Protein AF-A0AB34IWL8-F1 (afdb_monomer_lite)

Foldseek 3Di:
DDDDDDDDDDDDDDPDPPPPPPPPDQQALVQVLVLCLPDPWQFQWKKKWAPLLVPPVRNVPDPDGIWMWGFHTAPDSPQQWTWIDIPPDPGTDIDRSVSQQAGPVRHGGSMDTQAGPVRHGHGGDDPPDDDPDDDDDDDDDDDDDDDDDDDDDDDDDDDDDDDDDDDDDDPDDPVPPPDPPPPPPPCPDDPDPDDWFAKDFPPPDPQPDPVSVVVLLAFPCQLVLQQVQQLVVLPDPDPLSHRDDSVNVVLLVVVVVVVVVDPPDDPLLLLDPDADVPDPDHRVNSVVVPADPSSSVSCVVRGWRADDDPVVCVVPVCRRCVVSVVRSVVSCVVTMDHTQWDWDWDDDPDPDTDIDIDGD

Structure (mmCIF, N/CA/C/O backbone):
data_AF-A0AB34IWL8-F1
#
_entry.id   AF-A0AB34IWL8-F1
#
loop_
_atom_site.group_PDB
_atom_site.id
_atom_site.type_symbol
_atom_site.label_atom_id
_atom_site.label_alt_id
_atom_site.label_comp_id
_atom_site.label_asym_id
_atom_site.label_entity_id
_atom_site.label_seq_id
_atom_site.pdbx_PDB_ins_code
_atom_site.Cartn_x
_atom_site.Cartn_y
_atom_site.Cartn_z
_atom_site.occupancy
_atom_site.B_iso_or_equiv
_atom_site.auth_seq_id
_atom_site.auth_comp_id
_atom_site.auth_asym_id
_atom_site.auth_atom_id
_atom_site.pdbx_PDB_model_num
ATOM 1 N N . MET A 1 1 ? -39.794 -59.936 -64.196 1.00 31.59 1 MET A N 1
ATOM 2 C CA . MET A 1 1 ? -38.733 -60.571 -65.011 1.00 31.59 1 MET A CA 1
ATOM 3 C C . MET A 1 1 ? -37.863 -59.485 -65.624 1.00 31.59 1 MET A C 1
ATOM 5 O O . MET A 1 1 ? -38.357 -58.399 -65.881 1.00 31.59 1 MET A O 1
ATOM 9 N N . ALA A 1 2 ? -36.568 -59.767 -65.724 1.00 28.41 2 ALA A N 1
ATOM 10 C CA . ALA A 1 2 ? -35.454 -58.831 -65.836 1.00 28.41 2 ALA A CA 1
ATOM 11 C C . ALA A 1 2 ? -35.295 -58.079 -67.174 1.00 28.41 2 ALA A C 1
ATOM 13 O O . ALA A 1 2 ? -35.636 -58.621 -68.221 1.00 28.41 2 ALA A O 1
ATOM 14 N N . ARG A 1 3 ? -34.637 -56.905 -67.087 1.00 26.20 3 ARG A N 1
ATOM 15 C CA . ARG A 1 3 ? -33.532 -56.337 -67.913 1.00 26.20 3 ARG A CA 1
ATOM 16 C C . ARG A 1 3 ? -33.689 -54.808 -67.971 1.00 26.20 3 ARG A C 1
ATOM 18 O O . ARG A 1 3 ? -34.692 -54.312 -68.451 1.00 26.20 3 ARG A O 1
ATOM 25 N N . ALA A 1 4 ? -32.861 -54.042 -67.262 1.00 26.48 4 ALA A N 1
ATOM 26 C CA . ALA A 1 4 ? -31.503 -53.622 -67.630 1.00 26.48 4 ALA A CA 1
ATOM 27 C C . ALA A 1 4 ? -31.468 -52.720 -68.877 1.00 26.48 4 ALA A C 1
ATOM 29 O O . ALA A 1 4 ? -31.606 -53.195 -69.999 1.00 26.48 4 ALA A O 1
ATOM 30 N N . SER A 1 5 ? -31.199 -51.432 -68.663 1.00 26.30 5 SER A N 1
ATOM 31 C CA . SER A 1 5 ? -30.442 -50.579 -69.583 1.00 26.30 5 SER A CA 1
ATOM 32 C C . SER A 1 5 ? -29.789 -49.464 -68.772 1.00 26.30 5 SER A C 1
ATOM 34 O O . SER A 1 5 ? -30.460 -48.664 -68.125 1.00 26.30 5 SER A O 1
ATOM 36 N N . LEU A 1 6 ? -28.457 -49.502 -68.763 1.00 24.89 6 LEU A N 1
ATOM 37 C CA . LEU A 1 6 ? -27.574 -48.455 -68.278 1.00 24.89 6 LEU A CA 1
ATOM 38 C C . LEU A 1 6 ? -27.720 -47.210 -69.157 1.00 24.89 6 LEU A C 1
ATOM 40 O O . LEU A 1 6 ? -27.645 -47.333 -70.374 1.00 24.89 6 LEU A O 1
ATOM 44 N N . PHE A 1 7 ? -27.771 -46.031 -68.542 1.00 25.66 7 PHE A N 1
ATOM 45 C CA . PHE A 1 7 ? -27.051 -44.864 -69.049 1.00 25.66 7 PHE A CA 1
ATOM 46 C C . PHE A 1 7 ? -26.526 -44.046 -67.867 1.00 25.66 7 PHE A C 1
ATOM 48 O O . PHE A 1 7 ? -27.234 -43.754 -66.906 1.00 25.66 7 PHE A O 1
ATOM 55 N N . VAL A 1 8 ? -25.227 -43.776 -67.936 1.00 26.30 8 VAL A N 1
ATOM 56 C CA . VAL A 1 8 ? -24.387 -43.124 -66.933 1.00 26.30 8 VAL A CA 1
ATOM 57 C C . VAL A 1 8 ? -24.625 -41.613 -66.981 1.00 26.30 8 VAL A C 1
ATOM 59 O O . VAL A 1 8 ? -24.529 -41.010 -68.046 1.00 26.30 8 VAL A O 1
ATOM 62 N N . CYS A 1 9 ? -24.912 -41.007 -65.828 1.00 25.53 9 CYS A N 1
ATOM 63 C CA . CYS A 1 9 ? -25.025 -39.559 -65.646 1.00 25.53 9 CYS A CA 1
ATOM 64 C C . CYS A 1 9 ? -23.704 -39.014 -65.064 1.00 25.53 9 CYS A C 1
ATOM 66 O O . CYS A 1 9 ? -23.256 -39.530 -64.034 1.00 25.53 9 CYS A O 1
ATOM 68 N N . PRO A 1 10 ? -23.042 -38.022 -65.689 1.00 31.34 10 PRO A N 1
ATOM 69 C CA . PRO A 1 10 ? -21.777 -37.509 -65.194 1.00 31.34 10 PRO A CA 1
ATOM 70 C C . PRO A 1 10 ? -21.958 -36.348 -64.202 1.00 31.34 10 PRO A C 1
ATOM 72 O O . PRO A 1 10 ? -22.600 -35.344 -64.482 1.00 31.34 10 PRO A O 1
ATOM 75 N N . GLN A 1 11 ? -21.248 -36.504 -63.086 1.00 29.11 11 GLN A N 1
ATOM 76 C CA . GLN A 1 11 ? -20.550 -35.480 -62.305 1.00 29.11 11 GLN A CA 1
ATOM 77 C C . GLN A 1 11 ? -21.314 -34.525 -61.370 1.00 29.11 11 GLN A C 1
ATOM 79 O O . GLN A 1 11 ? -21.844 -33.475 -61.712 1.00 29.11 11 GLN A O 1
ATOM 84 N N . MET A 1 12 ? -21.161 -34.899 -60.100 1.00 28.44 12 MET A N 1
ATOM 85 C CA . MET A 1 12 ? -21.066 -34.090 -58.892 1.00 28.44 12 MET A CA 1
ATOM 86 C C . MET A 1 12 ? -19.868 -33.105 -58.917 1.00 28.44 12 MET A C 1
ATOM 88 O O . MET A 1 12 ? -18.795 -33.467 -59.392 1.00 28.44 12 MET A O 1
ATOM 92 N N . LYS A 1 13 ? -20.037 -31.977 -58.201 1.00 31.67 13 LYS A N 1
ATOM 93 C CA . LYS A 1 13 ? -19.030 -31.049 -57.620 1.00 31.67 13 LYS A CA 1
ATOM 94 C C . LYS A 1 13 ? -18.412 -29.984 -58.543 1.00 31.67 13 LYS A C 1
ATOM 96 O O . LYS A 1 13 ? -17.461 -30.266 -59.252 1.00 31.67 13 LYS A O 1
ATOM 101 N N . LEU A 1 14 ? -18.847 -28.726 -58.371 1.00 28.73 14 LEU A N 1
ATOM 102 C CA . LEU A 1 14 ? -17.984 -27.567 -58.055 1.00 28.73 14 LEU A CA 1
ATOM 103 C C . LEU A 1 14 ? -18.857 -26.307 -57.823 1.00 28.73 14 LEU A C 1
ATOM 105 O O . LEU A 1 14 ? -19.096 -25.526 -58.739 1.00 28.73 14 LEU A O 1
ATOM 109 N N . CYS A 1 15 ? -19.319 -26.062 -56.592 1.00 27.62 15 CYS A N 1
ATOM 110 C CA . CYS A 1 15 ? -19.711 -24.701 -56.202 1.00 27.62 15 CYS A CA 1
ATOM 111 C C . CYS A 1 15 ? -18.443 -23.974 -55.753 1.00 27.62 15 CYS A C 1
ATOM 113 O O . CYS A 1 15 ? -17.962 -24.166 -54.637 1.00 27.62 15 CYS A O 1
ATOM 115 N N . ARG A 1 16 ? -17.872 -23.181 -56.664 1.00 28.47 16 ARG A N 1
ATOM 116 C CA . ARG A 1 16 ? -16.814 -22.210 -56.373 1.00 28.47 16 ARG A CA 1
ATOM 117 C C . ARG A 1 16 ? -17.391 -21.125 -55.461 1.00 28.47 16 ARG A C 1
ATOM 119 O O . ARG A 1 16 ? -18.067 -20.218 -55.935 1.00 28.47 16 ARG A O 1
ATOM 126 N N . ALA A 1 17 ? -17.109 -21.206 -54.164 1.00 31.73 17 ALA A N 1
ATOM 127 C CA . ALA A 1 17 ? -17.139 -20.030 -53.310 1.00 31.73 17 ALA A CA 1
ATOM 128 C C . ALA A 1 17 ? -15.956 -19.146 -53.727 1.00 31.73 17 ALA A C 1
ATOM 130 O O . ALA A 1 17 ? -14.797 -19.495 -53.509 1.00 31.73 17 ALA A O 1
ATOM 131 N N . HIS A 1 18 ? -16.254 -18.037 -54.401 1.00 29.30 18 HIS A N 1
ATOM 132 C CA . HIS A 1 18 ? -15.294 -16.968 -54.623 1.00 29.30 18 HIS A CA 1
ATOM 133 C C . HIS A 1 18 ? -14.876 -16.412 -53.258 1.00 29.30 18 HIS A C 1
ATOM 135 O O . HIS A 1 18 ? -15.605 -15.634 -52.647 1.00 29.30 18 HIS A O 1
ATOM 141 N N . ALA A 1 19 ? -13.693 -16.806 -52.792 1.00 32.25 19 ALA A N 1
ATOM 142 C CA . ALA A 1 19 ? -12.936 -16.011 -51.846 1.00 32.25 19 ALA A CA 1
ATOM 143 C C . ALA A 1 19 ? -12.636 -14.675 -52.536 1.00 32.25 19 ALA A C 1
ATOM 145 O O . ALA A 1 19 ? -11.749 -14.585 -53.386 1.00 32.25 19 ALA A O 1
ATOM 146 N N . ARG A 1 20 ? -13.425 -13.642 -52.220 1.00 32.47 20 ARG A N 1
ATOM 147 C CA . ARG A 1 20 ? -13.003 -12.262 -52.441 1.00 32.47 20 ARG A CA 1
ATOM 148 C C . ARG A 1 20 ? -11.816 -12.046 -51.513 1.00 32.47 20 ARG A C 1
ATOM 150 O O . ARG A 1 20 ? -11.991 -11.804 -50.325 1.00 32.47 20 ARG A O 1
ATOM 157 N N . ILE A 1 21 ? -10.616 -12.206 -52.061 1.00 34.12 21 ILE A N 1
ATOM 158 C CA . ILE A 1 21 ? -9.415 -11.592 -51.512 1.00 34.12 21 ILE A CA 1
ATOM 159 C C . ILE A 1 21 ? -9.730 -10.099 -51.532 1.00 34.12 21 ILE A C 1
ATOM 161 O O . ILE A 1 21 ? -9.748 -9.480 -52.595 1.00 34.12 21 ILE A O 1
ATOM 165 N N . ALA A 1 22 ? -10.125 -9.561 -50.379 1.00 37.38 22 ALA A N 1
ATOM 166 C CA . ALA A 1 22 ? -10.196 -8.130 -50.183 1.00 37.38 22 ALA A CA 1
ATOM 167 C C . ALA A 1 22 ? -8.781 -7.621 -50.445 1.00 37.38 22 ALA A C 1
ATOM 169 O O . ALA A 1 22 ? -7.860 -7.911 -49.684 1.00 37.38 22 ALA A O 1
ATOM 170 N N . HIS A 1 23 ? -8.589 -6.964 -51.585 1.00 38.44 23 HIS A N 1
ATOM 171 C CA . HIS A 1 23 ? -7.402 -6.165 -51.805 1.00 38.44 23 HIS A CA 1
ATOM 172 C C . HIS A 1 23 ? -7.352 -5.161 -50.656 1.00 38.44 23 HIS A C 1
ATOM 174 O O . HIS A 1 23 ? -8.227 -4.303 -50.558 1.00 38.44 23 HIS A O 1
ATOM 180 N N . CYS A 1 24 ? -6.388 -5.342 -49.750 1.00 43.22 24 CYS A N 1
ATOM 181 C CA . CYS A 1 24 ? -6.100 -4.404 -48.680 1.00 43.22 24 CYS A CA 1
ATOM 182 C C . CYS A 1 24 ? -5.866 -3.043 -49.328 1.00 43.22 24 CYS A C 1
ATOM 184 O O . CYS A 1 24 ? -4.855 -2.846 -50.004 1.00 43.22 24 CYS A O 1
ATOM 186 N N . CYS A 1 25 ? -6.824 -2.132 -49.172 1.00 51.88 25 CYS A N 1
ATOM 187 C CA . CYS A 1 25 ? -6.574 -0.731 -49.450 1.00 51.88 25 CYS A CA 1
ATOM 188 C C . CYS A 1 25 ? -5.383 -0.321 -48.564 1.00 51.88 25 CYS A C 1
ATOM 190 O O . CYS A 1 25 ? -5.404 -0.669 -47.375 1.00 51.88 25 CYS A O 1
ATOM 192 N N . PRO A 1 26 ? -4.328 0.314 -49.105 1.00 67.94 26 PRO A N 1
ATOM 193 C CA . PRO A 1 26 ? -3.251 0.827 -48.271 1.00 67.94 26 PRO A CA 1
ATOM 194 C C . PRO A 1 26 ? -3.865 1.767 -47.231 1.00 67.94 26 PRO A C 1
ATOM 196 O O . PRO A 1 26 ? -4.556 2.719 -47.590 1.00 67.94 26 PRO A O 1
ATOM 199 N N . GLN A 1 27 ? -3.683 1.441 -45.951 1.00 80.62 27 GLN A N 1
ATOM 200 C CA . GLN A 1 27 ? -4.175 2.277 -44.860 1.00 80.62 27 GLN A CA 1
ATOM 201 C C . GLN A 1 27 ? -3.411 3.598 -44.898 1.00 80.62 27 GLN A C 1
ATOM 203 O O . GLN A 1 27 ? -2.180 3.597 -44.971 1.00 80.62 27 GLN A O 1
ATOM 208 N N . THR A 1 28 ? -4.126 4.718 -44.868 1.00 88.88 28 THR A N 1
ATOM 209 C CA . THR A 1 28 ? -3.478 6.023 -44.742 1.00 88.88 28 THR A CA 1
ATOM 210 C C . THR A 1 28 ? -2.956 6.206 -43.316 1.00 88.88 28 THR A C 1
ATOM 212 O O . THR A 1 28 ? -3.393 5.531 -42.378 1.00 88.88 28 THR A O 1
ATOM 215 N N . PHE A 1 29 ? -2.016 7.134 -43.119 1.00 90.00 29 PHE A N 1
ATOM 216 C CA . PHE A 1 29 ? -1.563 7.475 -41.771 1.00 90.00 29 PHE A CA 1
ATOM 217 C C . PHE A 1 29 ? -2.726 7.965 -40.890 1.00 90.00 29 PHE A C 1
ATOM 219 O O . PHE A 1 29 ? -2.789 7.613 -39.711 1.00 90.00 29 PHE A O 1
ATOM 226 N N . GLU A 1 30 ? -3.675 8.711 -41.464 1.00 90.00 30 GLU A N 1
ATOM 227 C CA . GLU A 1 30 ? -4.884 9.164 -40.770 1.00 90.00 30 GLU A CA 1
ATOM 228 C C . GLU A 1 30 ? -5.722 7.984 -40.264 1.00 90.00 30 GLU A C 1
ATOM 230 O O . GLU A 1 30 ? -6.103 7.972 -39.089 1.00 90.00 30 GLU A O 1
ATOM 235 N N . ASP A 1 31 ? -5.914 6.950 -41.093 1.00 89.56 31 ASP A N 1
ATOM 236 C CA . ASP A 1 31 ? -6.618 5.726 -40.697 1.00 89.56 31 ASP A CA 1
ATOM 237 C C . ASP A 1 31 ? -5.908 5.043 -39.527 1.00 89.56 31 ASP A C 1
ATOM 239 O O . ASP A 1 31 ? -6.526 4.714 -38.515 1.00 89.56 31 ASP A O 1
ATOM 243 N N . ILE A 1 32 ? -4.588 4.866 -39.621 1.00 90.25 32 ILE A N 1
ATOM 244 C CA . ILE A 1 32 ? -3.797 4.212 -38.571 1.00 90.25 32 ILE A CA 1
ATOM 245 C C . ILE A 1 32 ? -3.825 5.034 -37.280 1.00 90.25 32 ILE A C 1
ATOM 247 O O . ILE A 1 32 ? -3.989 4.485 -36.190 1.00 90.25 32 ILE A O 1
ATOM 251 N N . SER A 1 33 ? -3.714 6.355 -37.382 1.00 91.31 33 SER A N 1
ATOM 252 C CA . SER A 1 33 ? -3.789 7.272 -36.248 1.00 91.31 33 SER A CA 1
ATOM 253 C C . SER A 1 33 ? -5.150 7.183 -35.551 1.00 91.31 33 SER A C 1
ATOM 255 O O . SER A 1 33 ? -5.209 7.021 -34.328 1.00 91.31 33 SER A O 1
ATOM 257 N N . ALA A 1 34 ? -6.245 7.185 -36.316 1.00 91.31 34 ALA A N 1
ATOM 258 C CA . ALA A 1 34 ? -7.598 7.014 -35.798 1.00 91.31 34 ALA A CA 1
ATOM 259 C C . ALA A 1 34 ? -7.795 5.635 -35.145 1.00 91.31 34 ALA A C 1
ATOM 261 O O . ALA A 1 34 ? -8.315 5.554 -34.027 1.00 91.31 34 ALA A O 1
ATOM 262 N N . ILE A 1 35 ? -7.297 4.559 -35.771 1.00 91.31 35 ILE A N 1
ATOM 263 C CA . ILE A 1 35 ? -7.287 3.207 -35.194 1.00 91.31 35 ILE A CA 1
ATOM 264 C C . ILE A 1 35 ? -6.606 3.234 -33.828 1.00 91.31 35 ILE A C 1
ATOM 266 O O . ILE A 1 35 ? -7.202 2.804 -32.842 1.00 91.31 35 ILE A O 1
ATOM 270 N N . LEU A 1 36 ? -5.388 3.767 -33.739 1.00 91.69 36 LEU A N 1
ATOM 271 C CA . LEU A 1 36 ? -4.614 3.790 -32.499 1.00 91.69 36 LEU A CA 1
ATOM 272 C C . LEU A 1 36 ? -5.291 4.639 -31.412 1.00 91.69 36 LEU A C 1
ATOM 274 O O . LEU A 1 36 ? -5.345 4.226 -30.251 1.00 91.69 36 LEU A O 1
ATOM 278 N N . LEU A 1 37 ? -5.855 5.796 -31.767 1.00 91.88 37 LEU A N 1
ATOM 279 C CA . LEU A 1 37 ? -6.553 6.678 -30.827 1.00 91.88 37 LEU A CA 1
ATOM 280 C C . LEU A 1 37 ? -7.875 6.087 -30.319 1.00 91.88 37 LEU A C 1
ATOM 282 O O . LEU A 1 37 ? -8.219 6.306 -29.152 1.00 91.88 37 LEU A O 1
ATOM 286 N N . SER A 1 38 ? -8.572 5.293 -31.136 1.00 90.69 38 SER A N 1
ATOM 287 C CA . SER A 1 38 ? -9.793 4.586 -30.724 1.00 90.69 38 SER A CA 1
ATOM 288 C C . SER A 1 38 ? -9.524 3.501 -29.675 1.00 90.69 38 SER A C 1
ATOM 290 O O . SER A 1 38 ? -10.400 3.178 -28.873 1.00 90.69 38 SER A O 1
ATOM 292 N N . GLN A 1 39 ? -8.297 2.967 -29.608 1.00 85.31 39 GLN A N 1
ATOM 293 C CA . GLN A 1 39 ? -7.982 1.916 -28.648 1.00 85.31 39 GLN A CA 1
ATOM 294 C C . GLN A 1 39 ? -7.939 2.472 -27.208 1.00 85.31 39 GLN A C 1
ATOM 296 O O . GLN A 1 39 ? -7.231 3.455 -26.925 1.00 85.31 39 GLN A O 1
ATOM 301 N N . PRO A 1 40 ? -8.641 1.836 -26.248 1.00 78.56 40 PRO A N 1
ATOM 302 C CA . PRO A 1 40 ? -8.554 2.207 -24.835 1.00 78.56 40 PRO A CA 1
ATOM 303 C C . PRO A 1 40 ? -7.163 1.893 -24.271 1.00 78.56 40 PRO A C 1
ATOM 305 O O . PRO A 1 40 ? -6.628 2.644 -23.457 1.00 78.56 40 PRO A O 1
ATOM 308 N N . THR A 1 41 ? -6.541 0.819 -24.764 1.00 85.56 41 THR A N 1
ATOM 309 C CA . THR A 1 41 ? -5.171 0.421 -24.447 1.00 85.56 41 THR A CA 1
ATOM 310 C C . THR A 1 41 ? -4.430 0.061 -25.726 1.00 85.56 41 THR A C 1
ATOM 312 O O . THR A 1 41 ? -4.889 -0.790 -26.481 1.00 85.56 41 THR A O 1
ATOM 315 N N . ILE A 1 42 ? -3.260 0.656 -25.937 1.00 86.19 42 ILE A N 1
ATOM 316 C CA . ILE A 1 42 ? -2.329 0.237 -26.982 1.00 86.19 42 ILE A CA 1
ATOM 317 C C . ILE A 1 42 ? -1.304 -0.672 -26.322 1.00 86.19 42 ILE A C 1
ATOM 319 O O . ILE A 1 42 ? -0.385 -0.190 -25.663 1.00 86.19 42 ILE A O 1
ATOM 323 N N . LYS A 1 43 ? -1.496 -1.979 -26.456 1.00 91.12 43 LYS A N 1
ATOM 324 C CA . LYS A 1 43 ? -0.533 -2.971 -25.998 1.00 91.12 43 LYS A CA 1
ATOM 325 C C . LYS A 1 43 ? -0.437 -4.074 -27.037 1.00 91.12 43 LYS A C 1
ATOM 327 O O . LYS A 1 43 ? -1.461 -4.524 -27.545 1.00 91.12 43 LYS A O 1
ATOM 332 N N . ASP A 1 44 ? 0.790 -4.480 -27.337 1.00 91.31 44 ASP A N 1
ATOM 333 C CA . ASP A 1 44 ? 1.118 -5.598 -28.225 1.00 91.31 44 ASP A CA 1
ATOM 334 C C . ASP A 1 44 ? 0.704 -5.374 -29.698 1.00 91.31 44 ASP A C 1
ATOM 336 O O . ASP A 1 44 ? 0.755 -6.297 -30.506 1.00 91.31 44 ASP A O 1
ATOM 340 N N . ILE A 1 45 ? 0.343 -4.139 -30.074 1.00 94.12 45 ILE A N 1
ATOM 341 C CA . ILE A 1 45 ? 0.093 -3.758 -31.472 1.00 94.12 45 ILE A CA 1
ATOM 342 C C . ILE A 1 45 ? 1.440 -3.622 -32.178 1.00 94.12 45 ILE A C 1
ATOM 344 O O . ILE A 1 45 ? 2.320 -2.891 -31.713 1.00 94.12 45 ILE A O 1
ATOM 348 N N . ARG A 1 46 ? 1.596 -4.317 -33.304 1.00 96.38 46 ARG A N 1
ATOM 349 C CA . ARG A 1 46 ? 2.819 -4.303 -34.104 1.00 96.38 46 ARG A CA 1
ATOM 350 C C . ARG A 1 46 ? 2.704 -3.286 -35.228 1.00 96.38 46 ARG A C 1
ATOM 352 O O . ARG A 1 46 ? 1.702 -3.247 -35.934 1.00 96.38 46 ARG A O 1
ATOM 359 N N . ILE A 1 47 ? 3.749 -2.487 -35.393 1.00 96.44 47 ILE A N 1
ATOM 360 C CA . ILE A 1 47 ? 3.869 -1.502 -36.465 1.00 96.44 47 ILE A CA 1
ATOM 361 C C . ILE A 1 47 ? 5.129 -1.771 -37.278 1.00 96.44 47 ILE A C 1
ATOM 363 O O . ILE A 1 47 ? 6.143 -2.198 -36.724 1.00 96.44 47 ILE A O 1
ATOM 367 N N . ARG A 1 48 ? 5.075 -1.511 -38.579 1.00 96.31 48 ARG A N 1
ATOM 368 C CA . ARG A 1 48 ? 6.237 -1.451 -39.469 1.00 96.31 48 ARG A CA 1
ATOM 369 C C . ARG A 1 48 ? 6.393 -0.018 -39.960 1.00 96.31 48 ARG A C 1
ATOM 371 O O . ARG A 1 48 ? 5.398 0.617 -40.288 1.00 96.31 48 ARG A O 1
ATOM 378 N N . ILE A 1 49 ? 7.626 0.477 -39.987 1.00 95.88 49 ILE A N 1
ATOM 379 C CA . ILE A 1 49 ? 7.952 1.816 -40.493 1.00 95.88 49 ILE A CA 1
ATOM 380 C C . ILE A 1 49 ? 9.277 1.793 -41.256 1.00 95.88 49 ILE A C 1
ATOM 382 O O . ILE A 1 49 ? 10.142 0.962 -40.958 1.00 95.88 49 ILE A O 1
ATOM 386 N N . LYS A 1 50 ? 9.466 2.700 -42.218 1.00 94.75 50 LYS A N 1
ATOM 387 C CA . LYS A 1 50 ? 10.747 2.859 -42.923 1.00 94.75 50 LYS A CA 1
ATOM 388 C C . LYS A 1 50 ? 11.881 3.294 -41.991 1.00 94.75 50 LYS A C 1
ATOM 390 O O . LYS A 1 50 ? 11.691 4.086 -41.069 1.00 94.75 50 LYS A O 1
ATOM 395 N N . ALA A 1 51 ? 13.094 2.831 -42.285 1.00 93.50 51 ALA A N 1
ATOM 396 C CA . ALA A 1 51 ? 14.315 3.160 -41.551 1.00 93.50 51 ALA A CA 1
ATOM 397 C C . ALA A 1 51 ? 14.613 4.670 -41.523 1.00 93.50 51 ALA A C 1
ATOM 399 O O . ALA A 1 51 ? 15.200 5.157 -40.556 1.00 93.50 51 ALA A O 1
ATOM 400 N N . ALA A 1 52 ? 14.155 5.414 -42.539 1.00 92.06 52 ALA A N 1
ATOM 401 C CA . ALA A 1 52 ? 14.269 6.872 -42.629 1.00 92.06 52 ALA A CA 1
ATOM 402 C C . ALA A 1 52 ? 13.695 7.608 -41.402 1.00 92.06 52 ALA A C 1
ATOM 404 O O . ALA A 1 52 ? 14.195 8.675 -41.052 1.00 92.06 52 ALA A O 1
ATOM 405 N N . PHE A 1 53 ? 12.742 6.999 -40.681 1.00 93.19 53 PHE A N 1
ATOM 406 C CA . PHE A 1 53 ? 12.201 7.520 -39.420 1.00 93.19 53 PHE A CA 1
ATOM 407 C C . PHE A 1 53 ? 13.292 7.805 -38.374 1.00 93.19 53 PHE A C 1
ATOM 409 O O . PHE A 1 53 ? 13.188 8.739 -37.583 1.00 93.19 53 PHE A O 1
ATOM 416 N N . PHE A 1 54 ? 14.368 7.015 -38.367 1.00 91.88 54 PHE A N 1
ATOM 417 C CA . PHE A 1 54 ? 15.478 7.170 -37.425 1.00 91.88 54 PHE A CA 1
ATOM 418 C C . PHE A 1 54 ? 16.573 8.129 -37.924 1.00 91.88 54 PHE A C 1
ATOM 420 O O . PHE A 1 54 ? 17.583 8.309 -37.242 1.00 91.88 54 PHE A O 1
ATOM 427 N N . GLY A 1 55 ? 16.370 8.750 -39.089 1.00 91.69 55 GLY A N 1
ATOM 428 C CA . GLY A 1 55 ? 17.304 9.648 -39.763 1.00 91.69 55 GLY A CA 1
ATOM 429 C C . GLY A 1 55 ? 17.973 8.998 -40.976 1.00 91.69 55 GLY A C 1
ATOM 430 O O . GLY A 1 55 ? 18.368 7.833 -40.932 1.00 91.69 55 GLY A O 1
ATOM 431 N N . LYS A 1 56 ? 18.144 9.769 -42.060 1.00 87.06 56 LYS A N 1
ATOM 432 C CA . LYS A 1 56 ? 18.676 9.280 -43.348 1.00 87.06 56 LYS A CA 1
ATOM 433 C C . LYS A 1 56 ? 20.101 8.734 -43.254 1.00 87.06 56 LYS A C 1
ATOM 435 O O . LYS A 1 56 ? 20.389 7.687 -43.824 1.00 87.06 56 LYS A O 1
ATOM 440 N N . GLU A 1 57 ? 20.970 9.392 -42.485 1.00 88.94 57 GLU A N 1
ATOM 441 C CA . GLU A 1 57 ? 22.340 8.912 -42.252 1.00 88.94 57 GLU A CA 1
ATOM 442 C C . GLU A 1 57 ? 22.350 7.552 -41.554 1.00 88.94 57 GLU A C 1
ATOM 444 O O . GLU A 1 57 ? 23.119 6.668 -41.920 1.00 88.94 57 GLU A O 1
ATOM 449 N N . TRP A 1 58 ? 21.463 7.362 -40.574 1.00 90.06 58 TRP A N 1
ATOM 450 C CA . TRP A 1 58 ? 21.342 6.088 -39.880 1.00 90.06 58 TRP A CA 1
ATOM 451 C C . TRP A 1 58 ? 20.750 5.023 -40.801 1.00 90.06 58 TRP A C 1
ATOM 453 O O . TRP A 1 58 ? 21.326 3.944 -40.912 1.00 90.06 58 TRP A O 1
ATOM 463 N N . ALA A 1 59 ? 19.673 5.342 -41.524 1.00 87.00 59 ALA A N 1
ATOM 464 C CA . ALA A 1 59 ? 19.034 4.442 -42.481 1.00 87.00 59 ALA A CA 1
ATOM 465 C C . ALA A 1 59 ? 20.019 3.923 -43.543 1.00 87.00 59 ALA A C 1
ATOM 467 O O . ALA A 1 59 ? 20.049 2.726 -43.800 1.00 87.00 59 ALA A O 1
ATOM 468 N N . ALA A 1 60 ? 20.895 4.784 -44.074 1.00 88.75 60 ALA A N 1
ATOM 469 C CA . ALA A 1 60 ? 21.912 4.404 -45.060 1.00 88.75 60 ALA A CA 1
ATOM 470 C C . ALA A 1 60 ? 22.963 3.406 -44.532 1.00 88.75 60 ALA A C 1
ATOM 472 O O . ALA A 1 60 ? 23.639 2.748 -45.322 1.00 88.75 60 ALA A O 1
ATOM 473 N N . THR A 1 61 ? 23.127 3.297 -43.209 1.00 90.94 61 THR A N 1
ATOM 474 C CA . THR A 1 61 ? 24.046 2.327 -42.583 1.00 90.94 61 THR A CA 1
ATOM 475 C C . THR A 1 61 ? 23.393 0.987 -42.260 1.00 90.94 61 THR A C 1
ATOM 477 O O . THR A 1 61 ? 24.099 0.047 -41.899 1.00 90.94 61 THR A O 1
ATOM 480 N N . GLN A 1 62 ? 22.064 0.896 -42.333 1.00 90.56 62 GLN A N 1
ATOM 481 C CA . GLN A 1 62 ? 21.339 -0.328 -42.018 1.00 90.56 62 GLN A CA 1
ATOM 482 C C . GLN A 1 62 ? 21.136 -1.168 -43.279 1.00 90.56 62 GLN A C 1
ATOM 484 O O . GLN A 1 62 ? 20.869 -0.647 -44.353 1.00 90.56 62 GLN A O 1
ATOM 489 N N . GLU A 1 63 ? 21.217 -2.490 -43.135 1.00 90.88 63 GLU A N 1
ATOM 490 C CA . GLU A 1 63 ? 20.904 -3.431 -44.223 1.00 90.88 63 GLU A CA 1
ATOM 491 C C . GLU A 1 63 ? 19.388 -3.599 -44.446 1.00 90.88 63 GLU A C 1
ATOM 493 O O . GLU A 1 63 ? 18.972 -4.264 -45.392 1.00 90.88 63 GLU A O 1
ATOM 498 N N . GLN A 1 64 ? 18.556 -3.041 -43.560 1.00 91.56 64 GLN A N 1
ATOM 499 C CA . GLN A 1 64 ? 17.101 -3.186 -43.580 1.00 91.56 64 GLN A CA 1
ATOM 500 C C . GLN A 1 64 ? 16.419 -1.837 -43.820 1.00 91.56 64 GLN A C 1
ATOM 502 O O . GLN A 1 64 ? 16.627 -0.889 -43.064 1.00 91.56 64 GLN A O 1
ATOM 507 N N . ASP A 1 65 ? 15.537 -1.788 -44.821 1.00 92.38 65 ASP A N 1
ATOM 508 C CA . ASP A 1 65 ? 14.789 -0.579 -45.195 1.00 92.38 65 ASP A CA 1
ATOM 509 C C . ASP A 1 65 ? 13.602 -0.285 -44.270 1.00 92.38 65 ASP A C 1
ATOM 511 O O . ASP A 1 65 ? 13.090 0.834 -44.239 1.00 92.38 65 ASP A O 1
ATOM 515 N N . THR A 1 66 ? 13.146 -1.279 -43.505 1.00 94.94 66 THR A N 1
ATOM 516 C CA . THR A 1 66 ? 12.000 -1.157 -42.597 1.00 94.94 66 THR A CA 1
ATOM 517 C C . THR A 1 66 ? 12.283 -1.816 -41.262 1.00 94.94 66 THR A C 1
ATOM 519 O O . THR A 1 66 ? 12.920 -2.866 -41.213 1.00 94.94 66 THR A O 1
ATOM 522 N N . PHE A 1 67 ? 11.725 -1.252 -40.199 1.00 95.50 67 PHE A N 1
ATOM 523 C CA . PHE A 1 67 ? 11.831 -1.770 -38.843 1.00 95.50 67 PHE A CA 1
ATOM 524 C C . PHE A 1 67 ? 10.455 -2.087 -38.278 1.00 95.50 67 PHE A C 1
ATOM 526 O O . PHE A 1 67 ? 9.480 -1.374 -38.522 1.00 95.50 67 PHE A O 1
ATOM 533 N N . VAL A 1 68 ? 10.394 -3.154 -37.482 1.00 96.69 68 VAL A N 1
ATOM 534 C CA . VAL A 1 68 ? 9.186 -3.551 -36.763 1.00 96.69 68 VAL A CA 1
ATOM 535 C C . VAL A 1 68 ? 9.280 -3.101 -35.308 1.00 96.69 68 VAL A C 1
ATOM 537 O O . VAL A 1 68 ? 10.293 -3.294 -34.633 1.00 96.69 68 VAL A O 1
ATOM 540 N N . GLY A 1 69 ? 8.214 -2.476 -34.821 1.00 96.81 69 GLY A N 1
ATOM 541 C CA . GLY A 1 69 ? 8.064 -2.030 -33.443 1.00 96.81 69 GLY A CA 1
ATOM 542 C C . GLY A 1 69 ? 6.813 -2.608 -32.798 1.00 96.81 69 GLY A C 1
ATOM 543 O O . GLY A 1 69 ? 5.807 -2.843 -33.462 1.00 96.81 69 GLY A O 1
ATOM 544 N N . VAL A 1 70 ? 6.870 -2.820 -31.486 1.00 97.31 70 VAL A N 1
ATOM 545 C CA . VAL A 1 70 ? 5.708 -3.187 -30.669 1.00 97.31 70 VAL A CA 1
ATOM 546 C C . VAL A 1 70 ? 5.320 -1.992 -29.811 1.00 97.31 70 VAL A C 1
ATOM 548 O O . VAL A 1 70 ? 6.139 -1.477 -29.042 1.00 97.31 70 VAL A O 1
ATOM 551 N N . LEU A 1 71 ? 4.073 -1.548 -29.926 1.00 96.19 71 LEU A N 1
ATOM 552 C CA . LEU A 1 71 ? 3.528 -0.496 -29.081 1.00 96.19 71 LEU A CA 1
ATOM 553 C C . LEU A 1 71 ? 3.246 -1.060 -27.679 1.00 96.19 71 LEU A C 1
ATOM 555 O O . LEU A 1 71 ? 2.503 -2.029 -27.516 1.00 96.19 71 LEU A O 1
ATOM 559 N N . VAL A 1 72 ? 3.866 -0.466 -26.659 1.00 95.81 72 VAL A N 1
ATOM 560 C CA . VAL A 1 72 ? 3.857 -0.989 -25.283 1.00 95.81 72 VAL A CA 1
ATOM 561 C C . VAL A 1 72 ? 2.739 -0.366 -24.453 1.00 95.81 72 VAL A C 1
ATOM 563 O O . VAL A 1 72 ? 1.994 -1.076 -23.782 1.00 95.81 72 VAL A O 1
ATOM 566 N N . ASN A 1 73 ? 2.672 0.965 -24.448 1.00 96.12 73 ASN A N 1
ATOM 567 C CA . ASN A 1 73 ? 1.652 1.749 -23.762 1.00 96.12 73 ASN A CA 1
ATOM 568 C C . ASN A 1 73 ? 1.650 3.205 -24.254 1.00 96.12 73 ASN A C 1
ATOM 570 O O . ASN A 1 73 ? 2.599 3.685 -24.879 1.00 96.12 73 ASN A O 1
ATOM 574 N N . TRP A 1 74 ? 0.588 3.934 -23.917 1.00 95.50 74 TRP A N 1
ATOM 575 C CA . TRP A 1 74 ? 0.577 5.390 -24.010 1.00 95.50 74 TRP A CA 1
ATOM 576 C C . TRP A 1 74 ? 1.443 5.992 -22.904 1.00 95.50 74 TRP A C 1
ATOM 578 O O . TRP A 1 74 ? 1.252 5.679 -21.729 1.00 95.50 74 TRP A O 1
ATOM 588 N N . LYS A 1 75 ? 2.350 6.904 -23.266 1.00 93.88 75 LYS A N 1
ATOM 589 C CA . LYS A 1 75 ? 2.977 7.807 -22.293 1.00 93.88 75 LYS A CA 1
ATOM 590 C C . LYS A 1 75 ? 2.036 8.968 -21.970 1.00 93.88 75 LYS A C 1
ATOM 592 O O . LYS A 1 75 ? 1.864 9.313 -20.808 1.00 93.88 75 LYS A O 1
ATOM 597 N N . SER A 1 76 ? 1.424 9.547 -23.003 1.00 95.25 76 SER A N 1
ATOM 598 C CA . SER A 1 76 ? 0.365 10.553 -22.893 1.00 95.25 76 SER A CA 1
ATOM 599 C C . SER A 1 76 ? -0.557 10.427 -24.101 1.00 95.25 76 SER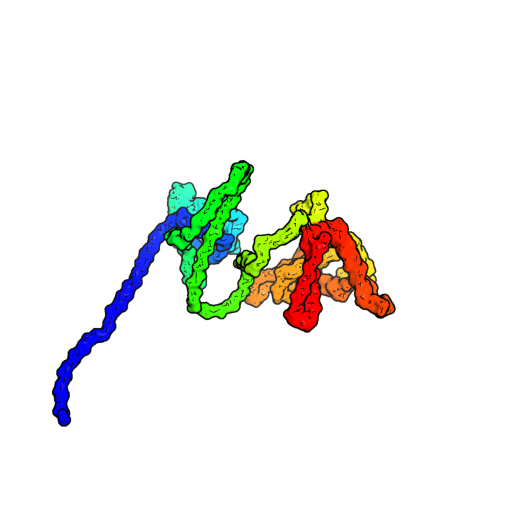 A C 1
ATOM 601 O O . SER A 1 76 ? -0.134 10.689 -25.224 1.00 95.25 76 SER A O 1
ATOM 603 N N . LYS A 1 77 ? -1.811 10.009 -23.890 1.00 90.88 77 LYS A N 1
ATOM 604 C CA . LYS A 1 77 ? -2.802 9.906 -24.977 1.00 90.88 77 LYS A CA 1
ATOM 605 C C . LYS A 1 77 ? -3.222 11.294 -25.477 1.00 90.88 77 LYS A C 1
ATOM 607 O O . LYS A 1 77 ? -3.358 11.485 -26.679 1.00 90.88 77 LYS A O 1
ATOM 612 N N . LYS A 1 78 ? -3.337 12.269 -24.562 1.00 92.25 78 LYS A N 1
ATOM 613 C CA . LYS A 1 78 ? -3.646 13.676 -24.870 1.00 92.25 78 LYS A CA 1
ATOM 614 C C . LYS A 1 78 ? -2.609 14.288 -25.812 1.00 92.25 78 LYS A C 1
ATOM 616 O O . LYS A 1 78 ? -2.977 14.893 -26.809 1.00 92.25 78 LYS A O 1
ATOM 621 N N . ASP A 1 79 ? -1.329 14.057 -25.528 1.00 93.38 79 ASP A N 1
ATOM 622 C CA . ASP A 1 79 ? -0.221 14.595 -26.330 1.00 93.38 79 ASP A CA 1
ATOM 623 C C . ASP A 1 79 ? 0.189 13.650 -27.475 1.00 93.38 79 ASP A C 1
ATOM 625 O O . ASP A 1 79 ? 1.191 13.881 -28.148 1.00 93.38 79 ASP A O 1
ATOM 629 N N . ARG A 1 80 ? -0.563 12.556 -27.681 1.00 95.38 80 ARG A N 1
ATOM 630 C CA . ARG A 1 80 ? -0.315 11.521 -28.698 1.00 95.38 80 ARG A CA 1
ATOM 631 C C . ARG A 1 80 ? 1.113 10.953 -28.646 1.00 95.38 80 ARG A C 1
ATOM 633 O O . ARG A 1 80 ? 1.739 10.721 -29.676 1.00 95.38 80 ARG A O 1
ATOM 640 N N . ILE A 1 81 ? 1.634 10.711 -27.441 1.00 95.56 81 ILE A N 1
ATOM 641 C CA . ILE A 1 81 ? 2.968 10.138 -27.211 1.00 95.56 81 ILE A CA 1
ATOM 642 C C . ILE A 1 81 ? 2.836 8.667 -26.820 1.00 95.56 81 ILE A C 1
ATOM 644 O O . ILE A 1 81 ? 2.319 8.340 -25.745 1.00 95.56 81 ILE A O 1
ATOM 648 N N . VAL A 1 82 ? 3.364 7.782 -27.661 1.00 96.38 82 VAL A N 1
ATOM 649 C CA . VAL A 1 82 ? 3.345 6.325 -27.480 1.00 96.38 82 VAL A CA 1
ATOM 650 C C . VAL A 1 82 ? 4.746 5.793 -27.175 1.00 96.38 82 VAL A C 1
ATOM 652 O O . VAL A 1 82 ? 5.748 6.333 -27.641 1.00 96.38 82 VAL A O 1
ATOM 655 N N . MET A 1 83 ? 4.837 4.745 -26.359 1.00 97.12 83 MET A N 1
ATOM 656 C CA . MET A 1 83 ? 6.086 4.023 -26.126 1.00 97.12 83 MET A CA 1
ATOM 657 C C . MET A 1 83 ? 6.190 2.852 -27.101 1.00 97.12 83 MET A C 1
ATOM 659 O O . MET A 1 83 ? 5.364 1.939 -27.061 1.00 97.12 83 MET A O 1
ATOM 663 N N . VAL A 1 84 ? 7.225 2.853 -27.937 1.00 97.12 84 VAL A N 1
ATOM 664 C CA . VAL A 1 84 ? 7.476 1.810 -28.941 1.00 97.12 84 VAL A CA 1
ATOM 665 C C . VAL A 1 84 ? 8.752 1.059 -28.593 1.00 97.12 84 VAL A C 1
ATOM 667 O O . VAL A 1 84 ? 9.799 1.664 -28.346 1.00 97.12 84 VAL A O 1
ATOM 670 N N . LYS A 1 85 ? 8.681 -0.272 -28.561 1.00 97.31 85 LYS A N 1
ATOM 671 C CA . LYS A 1 85 ? 9.851 -1.143 -28.460 1.00 97.31 85 LYS A CA 1
ATOM 672 C C . LYS A 1 85 ? 10.187 -1.687 -29.845 1.00 97.31 85 LYS A C 1
ATOM 674 O O . LYS A 1 85 ? 9.508 -2.584 -30.334 1.00 97.31 85 LYS A O 1
ATOM 679 N N . TRP A 1 86 ? 11.228 -1.130 -30.450 1.00 96.56 86 TRP A N 1
ATOM 680 C CA . TRP A 1 86 ? 11.752 -1.567 -31.742 1.00 96.56 86 TRP A CA 1
ATOM 681 C C . TRP A 1 86 ? 12.481 -2.909 -31.629 1.00 96.56 86 TRP A C 1
ATOM 683 O O . TRP A 1 86 ? 13.085 -3.216 -30.594 1.00 96.56 86 TRP A O 1
ATOM 693 N N . GLU A 1 87 ? 12.411 -3.717 -32.682 1.00 93.88 87 GLU A N 1
ATOM 694 C CA . GLU A 1 87 ? 13.125 -4.988 -32.765 1.00 93.88 87 GLU A CA 1
ATOM 695 C C . GLU A 1 87 ? 14.643 -4.778 -32.618 1.00 93.88 87 GLU A C 1
ATOM 697 O O . GLU A 1 87 ? 15.216 -3.816 -33.124 1.00 93.88 87 GLU A O 1
ATOM 702 N N . GLY A 1 88 ? 15.297 -5.639 -31.833 1.00 91.88 88 GLY A N 1
ATOM 703 C CA . GLY A 1 88 ? 16.722 -5.513 -31.503 1.00 91.88 88 GLY A CA 1
ATOM 704 C C . GLY A 1 88 ? 17.065 -4.457 -30.441 1.00 91.88 88 GLY A C 1
ATOM 705 O O . GLY A 1 88 ? 18.211 -4.392 -29.997 1.00 91.88 88 GLY A O 1
ATOM 706 N N . TRP A 1 89 ? 16.106 -3.645 -29.977 1.00 91.94 89 TRP A N 1
ATOM 707 C CA . TRP A 1 89 ? 16.374 -2.594 -28.992 1.00 91.94 89 TRP A CA 1
ATOM 708 C C . TRP A 1 89 ? 16.079 -3.061 -27.562 1.00 91.94 89 TRP A C 1
ATOM 710 O O . TRP A 1 89 ? 15.031 -3.631 -27.249 1.00 91.94 89 TRP A O 1
ATOM 720 N N . ASN A 1 90 ? 16.993 -2.740 -26.640 1.00 92.12 90 ASN A N 1
ATOM 721 C CA . ASN A 1 90 ? 16.896 -3.164 -25.237 1.00 92.12 90 ASN A CA 1
ATOM 722 C C . ASN A 1 90 ? 15.790 -2.449 -24.443 1.00 92.12 90 ASN A C 1
ATOM 724 O O . ASN A 1 90 ? 15.371 -2.934 -23.393 1.00 92.12 90 ASN A O 1
ATOM 728 N N . ARG A 1 91 ? 15.342 -1.269 -24.889 1.00 93.19 91 ARG A N 1
ATOM 729 C CA . ARG A 1 91 ? 14.371 -0.429 -24.170 1.00 93.19 91 ARG A CA 1
ATOM 730 C C . ARG A 1 91 ? 13.384 0.205 -25.141 1.00 93.19 91 ARG A C 1
ATOM 732 O O . ARG A 1 91 ? 13.764 0.570 -26.251 1.00 93.19 91 ARG A O 1
ATOM 739 N N . ALA A 1 92 ? 12.145 0.381 -24.685 1.00 96.19 92 ALA A N 1
ATOM 740 C CA . ALA A 1 92 ? 11.152 1.162 -25.409 1.00 96.19 92 ALA A CA 1
ATOM 741 C C . ALA A 1 92 ? 11.553 2.645 -25.442 1.00 96.19 92 ALA A C 1
ATOM 743 O O . ALA A 1 92 ? 12.104 3.166 -24.466 1.00 96.19 92 ALA A O 1
ATOM 744 N N . ARG A 1 93 ? 11.259 3.326 -26.550 1.00 96.50 93 ARG A N 1
ATOM 745 C CA . ARG A 1 93 ? 11.440 4.771 -26.700 1.00 96.50 93 ARG A CA 1
ATOM 746 C C . ARG A 1 93 ? 10.099 5.467 -26.858 1.00 96.50 93 ARG A C 1
ATOM 748 O O . ARG A 1 93 ? 9.135 4.879 -27.332 1.00 96.50 93 ARG A O 1
ATOM 755 N N . GLN A 1 94 ? 10.062 6.722 -26.431 1.00 97.12 94 GLN A N 1
ATOM 756 C CA . GLN A 1 94 ? 8.929 7.602 -26.678 1.00 97.12 94 GLN A CA 1
ATOM 757 C C . GLN A 1 94 ? 8.923 8.025 -28.150 1.00 97.12 94 GLN A C 1
ATOM 759 O O . GLN A 1 94 ? 9.959 8.445 -28.667 1.00 97.12 94 GLN A O 1
ATOM 764 N N . CYS A 1 95 ? 7.765 7.939 -28.788 1.00 96.00 95 CYS A N 1
ATOM 765 C CA . CYS A 1 95 ? 7.518 8.407 -30.144 1.00 96.00 95 CYS A CA 1
ATOM 766 C C . CYS A 1 95 ? 6.273 9.296 -30.122 1.00 96.00 95 CYS A C 1
ATOM 768 O O . CYS A 1 95 ? 5.261 8.945 -29.510 1.00 96.00 95 CYS A O 1
ATOM 770 N N . VAL A 1 96 ? 6.355 10.460 -30.762 1.00 96.19 96 VAL A N 1
ATOM 771 C CA . VAL A 1 96 ? 5.184 11.308 -31.000 1.00 96.19 96 VAL A CA 1
ATOM 772 C C . VAL A 1 96 ? 4.466 10.732 -32.213 1.00 96.19 96 VAL A C 1
ATOM 774 O O . VAL A 1 96 ? 5.112 10.458 -33.220 1.00 96.19 96 VAL A O 1
ATOM 777 N N . LEU A 1 97 ? 3.153 10.523 -32.137 1.00 93.25 97 LEU A N 1
ATOM 778 C CA . LEU A 1 97 ? 2.424 9.845 -33.209 1.00 93.25 97 LEU A CA 1
ATOM 779 C C . LEU A 1 97 ? 2.576 10.579 -34.551 1.00 93.25 97 LEU A C 1
ATOM 781 O O . LEU A 1 97 ? 2.833 9.932 -35.554 1.00 93.25 97 LEU A O 1
ATOM 785 N N . ALA A 1 98 ? 2.539 11.915 -34.536 1.00 92.00 98 ALA A N 1
ATOM 786 C CA . ALA A 1 98 ? 2.743 12.754 -35.722 1.00 92.00 98 ALA A CA 1
ATOM 787 C C . ALA A 1 98 ? 4.116 12.557 -36.394 1.00 92.00 98 ALA A C 1
ATOM 789 O O . ALA A 1 98 ? 4.226 12.691 -37.601 1.00 92.00 98 ALA A O 1
ATOM 790 N N . SER A 1 99 ? 5.163 12.178 -35.648 1.00 92.19 99 SER A N 1
ATOM 791 C CA . SER A 1 99 ? 6.480 11.907 -36.256 1.00 92.19 99 SER A CA 1
ATOM 792 C C . SER A 1 99 ? 6.547 10.587 -37.029 1.00 92.19 99 SER A C 1
ATOM 794 O O . SER A 1 99 ? 7.588 10.271 -37.584 1.00 92.19 99 SER A O 1
ATOM 796 N N . LEU A 1 100 ? 5.481 9.780 -37.014 1.00 90.94 100 LEU A N 1
ATOM 797 C CA . LEU A 1 100 ? 5.405 8.535 -37.784 1.00 90.94 100 LEU A CA 1
ATOM 798 C C . LEU A 1 100 ? 4.797 8.742 -39.182 1.00 90.94 100 LEU A C 1
ATOM 800 O O . LEU A 1 100 ? 4.708 7.776 -39.935 1.00 90.94 100 LEU A O 1
ATOM 804 N N . GLU A 1 101 ? 4.344 9.957 -39.501 1.00 92.12 101 GLU A N 1
ATOM 805 C CA . GLU A 1 101 ? 3.725 10.300 -40.785 1.00 92.12 101 GLU A CA 1
ATOM 806 C C . GLU A 1 101 ? 4.785 10.548 -41.860 1.00 92.12 101 GLU A C 1
ATOM 808 O O . GLU A 1 101 ? 4.795 9.886 -42.900 1.00 92.12 101 GLU A O 1
ATOM 813 N N . GLU A 1 102 ? 5.727 11.439 -41.554 1.00 92.94 102 GLU A N 1
ATOM 814 C CA . GLU A 1 102 ? 6.755 11.928 -42.469 1.00 92.94 102 GLU A CA 1
ATOM 815 C C . GLU A 1 102 ? 8.142 11.871 -41.826 1.00 92.94 102 GLU A C 1
ATOM 817 O O . GLU A 1 102 ? 8.296 11.946 -40.601 1.00 92.94 102 GLU A O 1
ATOM 822 N N . ASP A 1 103 ? 9.165 11.720 -42.662 1.00 89.00 103 ASP A N 1
ATOM 823 C CA . ASP A 1 103 ? 10.554 11.785 -42.240 1.00 89.00 103 ASP A CA 1
ATOM 824 C C . ASP A 1 103 ? 11.030 13.240 -42.064 1.00 89.00 103 ASP A C 1
ATOM 826 O O . ASP A 1 103 ? 10.266 14.199 -42.171 1.00 89.00 103 ASP A O 1
ATOM 830 N N . GLY A 1 104 ? 12.316 13.423 -41.754 1.00 84.19 104 GLY A N 1
ATOM 831 C CA . GLY A 1 104 ? 12.889 14.759 -41.558 1.00 84.19 104 GLY A CA 1
ATOM 832 C C . GLY A 1 104 ? 12.835 15.676 -42.788 1.00 84.19 104 GLY A C 1
ATOM 833 O O . GLY A 1 104 ? 13.014 16.881 -42.624 1.00 84.19 104 GLY A O 1
ATOM 834 N N . ASP A 1 105 ? 12.583 15.129 -43.979 1.00 85.12 105 ASP A N 1
ATOM 835 C CA . ASP A 1 105 ? 12.499 15.855 -45.246 1.00 85.12 105 ASP A CA 1
ATOM 836 C C . ASP A 1 105 ? 11.057 15.952 -45.784 1.00 85.12 105 ASP A C 1
ATOM 838 O O . ASP A 1 105 ? 10.845 16.510 -46.862 1.00 85.12 105 ASP A O 1
ATOM 842 N N . GLY A 1 106 ? 10.064 15.465 -45.028 1.00 87.50 106 GLY A N 1
ATOM 843 C CA . GLY A 1 106 ? 8.654 15.472 -45.427 1.00 87.50 106 GLY A CA 1
ATOM 844 C C . GLY A 1 106 ? 8.247 14.284 -46.307 1.00 87.50 106 GLY A C 1
ATOM 845 O O . GLY A 1 106 ? 7.150 14.284 -46.862 1.00 87.50 106 GLY A O 1
ATOM 846 N N . ASP A 1 107 ? 9.110 13.275 -46.473 1.00 87.06 107 ASP A N 1
ATOM 847 C CA . ASP A 1 107 ? 8.774 12.075 -47.240 1.00 87.06 107 ASP A CA 1
ATOM 848 C C . ASP A 1 107 ? 7.919 11.121 -46.375 1.00 87.06 107 ASP A C 1
ATOM 850 O O . ASP A 1 107 ? 8.264 10.866 -45.216 1.00 87.06 107 ASP A O 1
ATOM 854 N N . PRO A 1 108 ? 6.830 10.527 -46.903 1.00 88.38 108 PRO A N 1
ATOM 855 C CA . PRO A 1 108 ? 5.956 9.658 -46.120 1.00 88.38 108 PRO A CA 1
ATOM 856 C C . PRO A 1 108 ? 6.671 8.372 -45.677 1.00 88.38 108 PRO A C 1
ATOM 858 O O . PRO A 1 108 ? 7.267 7.640 -46.476 1.00 88.38 108 PRO A O 1
ATOM 861 N N . LEU A 1 109 ? 6.558 8.053 -44.386 1.00 86.62 109 LEU A N 1
ATOM 862 C CA . LEU A 1 109 ? 7.275 6.944 -43.743 1.00 86.62 109 LEU A CA 1
ATOM 863 C C . LEU A 1 109 ? 6.639 5.559 -43.936 1.00 86.62 109 LEU A C 1
ATOM 865 O O . LEU A 1 109 ? 7.211 4.567 -43.473 1.00 86.62 109 LEU A O 1
ATOM 869 N N . GLU A 1 110 ? 5.501 5.490 -44.638 1.00 89.44 110 GLU A N 1
ATOM 870 C CA . GLU A 1 110 ? 4.735 4.265 -44.926 1.00 89.44 110 GLU A CA 1
ATOM 871 C C . GLU A 1 110 ? 4.522 3.404 -43.671 1.00 89.44 110 GLU A C 1
ATOM 873 O O . GLU A 1 110 ? 5.012 2.279 -43.551 1.00 89.44 110 GLU A O 1
ATOM 878 N N . LEU A 1 111 ? 3.798 3.965 -42.702 1.00 92.44 111 LEU A N 1
ATOM 879 C CA . LEU A 1 111 ? 3.399 3.246 -41.499 1.00 92.44 111 LEU A CA 1
ATOM 880 C C . LEU A 1 111 ? 2.405 2.127 -41.854 1.00 92.44 111 LEU A C 1
ATOM 882 O O . LEU A 1 111 ? 1.407 2.372 -42.522 1.00 92.44 111 LEU A O 1
ATOM 886 N N . GLU A 1 112 ? 2.646 0.911 -41.365 1.00 94.62 112 GLU A N 1
ATOM 887 C CA . GLU A 1 112 ? 1.769 -0.249 -41.579 1.00 94.62 112 GLU A CA 1
ATOM 888 C C . GLU A 1 112 ? 1.472 -0.953 -40.246 1.00 94.62 112 GLU A C 1
ATOM 890 O O . GLU A 1 112 ? 2.378 -1.202 -39.442 1.00 94.62 112 GLU A O 1
ATOM 895 N N . LEU A 1 113 ? 0.205 -1.311 -40.007 1.00 93.75 113 LEU A N 1
ATOM 896 C CA . LEU A 1 113 ? -0.192 -2.161 -38.883 1.00 93.75 113 LEU A CA 1
ATOM 897 C C . LEU A 1 113 ? -0.002 -3.638 -39.242 1.00 93.75 113 LEU A C 1
ATOM 899 O O . LEU A 1 113 ? -0.595 -4.145 -40.192 1.00 93.75 113 LEU A O 1
ATOM 903 N N . LEU A 1 114 ? 0.787 -4.351 -38.443 1.00 94.38 114 LEU A N 1
ATOM 904 C CA . LEU A 1 114 ? 1.042 -5.775 -38.640 1.00 94.38 114 LEU A CA 1
ATOM 905 C C . LEU A 1 114 ? 0.115 -6.643 -37.771 1.00 94.38 114 LEU A C 1
ATOM 907 O O . LEU A 1 114 ? -0.332 -6.199 -36.709 1.00 94.38 114 LEU A O 1
ATOM 911 N N . PRO A 1 115 ? -0.137 -7.906 -38.171 1.00 92.06 115 PRO A N 1
ATOM 912 C CA . PRO A 1 115 ? -0.770 -8.895 -37.304 1.00 92.06 115 PRO A CA 1
ATOM 913 C C . PRO A 1 115 ? -0.041 -9.034 -35.963 1.00 92.06 115 PRO A C 1
ATOM 915 O O . PRO A 1 115 ? 1.176 -8.855 -35.878 1.00 92.06 115 PRO A O 1
ATOM 918 N N . PHE A 1 116 ? -0.784 -9.396 -34.920 1.00 91.00 116 PHE A N 1
ATOM 919 C CA . PHE A 1 116 ? -0.225 -9.691 -33.602 1.00 91.00 116 PHE A CA 1
ATOM 920 C C . PHE A 1 116 ? 0.673 -10.941 -33.653 1.00 91.00 116 PHE A C 1
ATOM 922 O O . PHE A 1 116 ? 0.546 -11.777 -34.549 1.00 91.00 116 PHE A O 1
ATOM 929 N N . ASP A 1 117 ? 1.552 -11.118 -32.660 1.00 85.75 117 ASP A N 1
ATOM 930 C CA . ASP A 1 117 ? 2.444 -12.293 -32.582 1.00 85.75 117 ASP A CA 1
ATOM 931 C C . ASP A 1 117 ? 1.695 -13.631 -32.486 1.00 85.75 117 ASP A C 1
ATOM 933 O O . ASP A 1 117 ? 2.222 -14.672 -32.873 1.00 85.75 117 ASP A O 1
ATOM 937 N N . ASP A 1 118 ? 0.453 -13.610 -32.003 1.00 88.69 118 ASP A N 1
ATOM 938 C CA . ASP A 1 118 ? -0.431 -14.777 -31.939 1.00 88.69 118 ASP A CA 1
ATOM 939 C C . ASP A 1 118 ? -1.227 -15.022 -33.236 1.00 88.69 118 ASP A C 1
ATOM 941 O O . ASP A 1 118 ? -2.076 -15.912 -33.285 1.00 88.69 118 ASP A O 1
ATOM 945 N N . GLY A 1 119 ? -0.956 -14.249 -34.291 1.00 88.38 119 GLY A N 1
ATOM 946 C CA . GLY A 1 119 ? -1.602 -14.366 -35.595 1.00 88.38 119 GLY A CA 1
ATOM 947 C C . GLY A 1 119 ? -2.968 -13.686 -35.693 1.00 88.38 119 GLY A C 1
ATOM 948 O O . GLY A 1 119 ? -3.610 -13.789 -36.741 1.00 88.38 119 GLY A O 1
ATOM 949 N N . ARG A 1 120 ? -3.433 -12.980 -34.649 1.00 88.38 120 ARG A N 1
ATOM 950 C CA . ARG A 1 120 ? -4.645 -12.154 -34.759 1.00 88.38 120 ARG A CA 1
ATOM 951 C C . ARG A 1 120 ? -4.445 -11.043 -35.803 1.00 88.38 120 ARG A C 1
ATOM 953 O O . ARG A 1 120 ? -3.347 -10.485 -35.889 1.00 88.38 120 ARG A O 1
ATOM 960 N N . PRO A 1 121 ? -5.484 -10.701 -36.589 1.00 87.56 121 PRO A N 1
ATOM 961 C CA . PRO A 1 121 ? -5.388 -9.631 -37.576 1.00 87.56 121 PRO A CA 1
ATOM 962 C C . PRO A 1 121 ? -5.126 -8.276 -36.896 1.00 87.56 121 PRO A C 1
ATOM 964 O O . PRO A 1 121 ? -5.503 -8.104 -35.730 1.00 87.56 121 PRO A O 1
ATOM 967 N N . PRO A 1 122 ? -4.498 -7.314 -37.598 1.00 89.88 122 PRO A N 1
ATOM 968 C CA . PRO A 1 122 ? -4.319 -5.969 -37.069 1.00 89.88 122 PRO A CA 1
ATOM 969 C C . PRO A 1 122 ? -5.681 -5.311 -36.788 1.00 89.88 122 PRO A C 1
ATOM 971 O O . PRO A 1 122 ? -6.681 -5.653 -37.431 1.00 89.88 122 PRO A O 1
ATOM 974 N N . PRO A 1 123 ? -5.749 -4.357 -35.844 1.00 87.94 123 PRO A N 1
ATOM 975 C CA . PRO A 1 123 ? -6.961 -3.581 -35.620 1.00 87.94 123 PRO A CA 1
ATOM 976 C C . PRO A 1 123 ? -7.365 -2.831 -36.900 1.00 87.94 123 PRO A C 1
ATOM 978 O O . PRO A 1 123 ? -6.509 -2.355 -37.643 1.00 87.94 123 PRO A O 1
ATOM 981 N N . THR A 1 124 ? -8.667 -2.727 -37.159 1.00 88.31 124 THR A N 1
ATOM 982 C CA . THR A 1 124 ? -9.231 -2.044 -38.336 1.00 88.31 124 THR A CA 1
ATOM 983 C C . THR A 1 124 ? -10.326 -1.076 -37.899 1.00 88.31 124 THR A C 1
ATOM 985 O O . THR A 1 124 ? -10.993 -1.315 -36.890 1.00 88.31 124 THR A O 1
ATOM 988 N N . LEU A 1 125 ? -10.503 0.026 -38.637 1.00 79.94 125 LEU A N 1
ATOM 989 C CA . LEU A 1 125 ? -11.679 0.881 -38.480 1.00 79.94 125 LEU A CA 1
ATOM 990 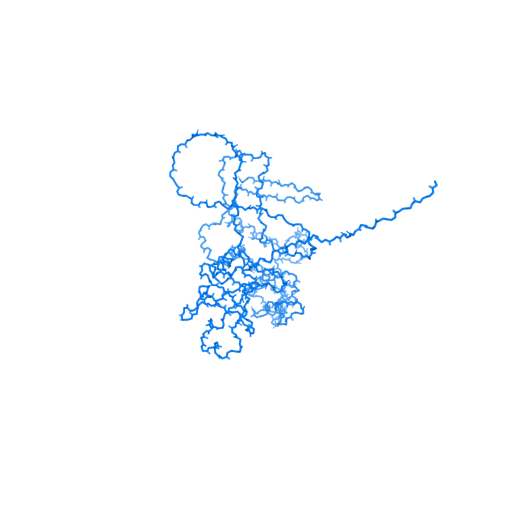C C . LEU A 1 125 ? -12.889 0.114 -39.000 1.00 79.94 125 LEU A C 1
ATOM 992 O O . LEU A 1 125 ? -12.913 -0.319 -40.150 1.00 79.94 125 LEU A O 1
ATOM 996 N N . VAL A 1 126 ? -13.881 -0.066 -38.138 1.00 78.19 126 VAL A N 1
ATOM 997 C CA . VAL A 1 126 ? -15.201 -0.530 -38.552 1.00 78.19 126 VAL A CA 1
ATOM 998 C C . VAL A 1 126 ? -16.030 0.728 -38.758 1.00 78.19 126 VAL A C 1
ATOM 1000 O O . VAL A 1 126 ? -16.225 1.483 -37.805 1.00 78.19 126 VAL A O 1
ATOM 1003 N N . GLU A 1 127 ? -16.472 0.987 -39.989 1.00 65.88 127 GLU A N 1
ATOM 1004 C CA . GLU A 1 127 ? -17.435 2.059 -40.248 1.00 65.88 127 GLU A CA 1
ATOM 1005 C C . GLU A 1 127 ? -18.672 1.811 -39.378 1.00 65.88 127 GLU A C 1
ATOM 1007 O O . GLU A 1 127 ? -19.253 0.721 -39.396 1.00 65.88 127 GLU A O 1
ATOM 1012 N N . ALA A 1 128 ? -19.047 2.802 -38.569 1.00 52.78 128 ALA A N 1
ATOM 1013 C CA . ALA A 1 128 ? -20.260 2.742 -37.772 1.00 52.78 128 ALA A CA 1
ATOM 1014 C C . ALA A 1 128 ? -21.462 2.749 -38.729 1.00 52.78 128 ALA A C 1
ATOM 1016 O O . ALA A 1 128 ? -21.901 3.801 -39.183 1.00 52.78 128 ALA A O 1
ATOM 1017 N N . GLY A 1 129 ? -21.955 1.565 -39.092 1.00 46.44 129 GLY A N 1
ATOM 1018 C CA . GLY A 1 129 ? -23.152 1.425 -39.913 1.00 46.44 129 GLY A CA 1
ATOM 1019 C C . GLY A 1 129 ? -24.360 2.032 -39.199 1.00 46.44 129 GLY A C 1
ATOM 1020 O O . GLY A 1 129 ? -24.734 1.573 -38.119 1.00 46.44 129 GLY A O 1
ATOM 1021 N N . GLY A 1 130 ? -24.943 3.070 -39.798 1.00 39.22 130 GLY A N 1
ATOM 1022 C CA . GLY A 1 130 ? -26.193 3.684 -39.361 1.00 39.22 130 GLY A CA 1
ATOM 1023 C C . GLY A 1 130 ? -27.414 2.831 -39.714 1.00 39.22 130 GLY A C 1
ATOM 1024 O O . GLY A 1 130 ? -27.517 2.338 -40.833 1.00 39.22 130 GLY A O 1
ATOM 1025 N N . ASP A 1 131 ? -28.280 2.603 -38.722 1.00 35.41 131 ASP A N 1
ATOM 1026 C CA . ASP A 1 131 ? -29.689 3.046 -38.697 1.00 35.41 131 ASP A CA 1
ATOM 1027 C C . ASP A 1 131 ? -30.390 2.491 -37.440 1.00 35.41 131 ASP A C 1
ATOM 1029 O O . ASP A 1 131 ? -30.617 1.282 -37.339 1.00 35.41 131 ASP A O 1
ATOM 1033 N N . PRO A 1 132 ? -30.795 3.339 -36.478 1.00 44.88 132 PRO A N 1
ATOM 1034 C CA . PRO A 1 132 ? -31.857 3.021 -35.541 1.00 44.88 132 PRO A CA 1
ATOM 1035 C C . PRO A 1 132 ? -33.121 3.808 -35.924 1.00 44.88 132 PRO A C 1
ATOM 1037 O O . PRO A 1 132 ? -33.491 4.758 -35.242 1.00 44.88 132 PRO A O 1
ATOM 1040 N N . GLU A 1 133 ? -33.802 3.421 -37.005 1.00 41.62 133 GLU A N 1
ATOM 1041 C CA . GLU A 1 133 ? -35.139 3.940 -37.333 1.00 41.62 133 GLU A CA 1
ATOM 1042 C C . GLU A 1 133 ? -36.180 2.808 -37.311 1.00 41.62 133 GLU A C 1
ATOM 1044 O O . GLU A 1 133 ? -36.232 1.976 -38.213 1.00 41.62 133 GLU A O 1
ATOM 1049 N N . ALA A 1 134 ? -36.979 2.756 -36.236 1.00 36.31 134 ALA A N 1
ATOM 1050 C CA . ALA A 1 134 ? -38.420 2.445 -36.222 1.00 36.31 134 ALA A CA 1
ATOM 1051 C C . ALA A 1 134 ? -38.894 2.225 -34.772 1.00 36.31 134 ALA A C 1
ATOM 1053 O O . ALA A 1 134 ? -38.872 1.114 -34.243 1.00 36.31 134 ALA A O 1
ATOM 1054 N N . GLY A 1 135 ? -39.351 3.298 -34.129 1.00 32.97 135 GLY A N 1
ATOM 1055 C CA . GLY A 1 135 ? -39.924 3.253 -32.784 1.00 32.97 135 GLY A CA 1
ATOM 1056 C C . GLY A 1 135 ? -40.641 4.546 -32.422 1.00 32.97 135 GLY A C 1
ATOM 1057 O O . GLY A 1 135 ? -40.288 5.193 -31.446 1.00 32.97 135 GLY A O 1
ATOM 1058 N N . VAL A 1 136 ? -41.614 4.935 -33.249 1.00 41.41 136 VAL A N 1
ATOM 1059 C CA . VAL A 1 136 ? -42.558 6.028 -32.981 1.00 41.41 136 VAL A CA 1
ATOM 1060 C C . VAL A 1 136 ? -43.326 5.733 -31.692 1.00 41.41 136 VAL A C 1
ATOM 1062 O O . VAL A 1 136 ? -44.024 4.723 -31.625 1.00 41.41 136 VAL A O 1
ATOM 1065 N N . LEU A 1 137 ? -43.263 6.639 -30.716 1.00 36.38 137 LEU A N 1
ATOM 1066 C CA . LEU A 1 137 ? -44.371 6.906 -29.801 1.00 36.38 137 LEU A CA 1
ATOM 1067 C C . LEU A 1 137 ? -44.431 8.409 -29.517 1.00 36.38 137 LEU A C 1
ATOM 1069 O O . LEU A 1 137 ? -43.492 9.014 -29.006 1.00 36.38 137 LEU A O 1
ATOM 1073 N N . GLU A 1 138 ? -45.555 8.970 -29.943 1.00 40.81 138 GLU A N 1
ATOM 1074 C CA . GLU A 1 138 ? -45.971 10.361 -29.839 1.00 40.81 138 GLU A CA 1
ATOM 1075 C C . GLU A 1 138 ? -46.273 10.794 -28.395 1.00 40.81 138 GLU A C 1
ATOM 1077 O O . GLU A 1 138 ? -46.629 9.974 -27.544 1.00 40.81 138 GLU A O 1
ATOM 1082 N N . ASN A 1 139 ? -46.313 12.125 -28.245 1.00 34.66 139 ASN A N 1
ATOM 1083 C CA . ASN A 1 139 ? -46.957 12.940 -27.203 1.00 34.66 139 ASN A CA 1
ATOM 1084 C C . ASN A 1 139 ? -46.086 13.278 -25.983 1.00 34.66 139 ASN A C 1
ATOM 1086 O O . ASN A 1 139 ? -45.467 12.410 -25.384 1.00 34.66 139 ASN A O 1
ATOM 1090 N N . SER A 1 140 ? -46.049 14.515 -25.496 1.00 37.22 140 SER A N 1
ATOM 1091 C CA . SER A 1 140 ? -46.668 15.780 -25.915 1.00 37.22 140 SER A CA 1
ATOM 1092 C C . SER A 1 140 ? -46.045 16.892 -25.069 1.00 37.22 140 SER A C 1
ATOM 1094 O O . SER A 1 140 ? -45.638 16.648 -23.931 1.00 37.22 140 SER A O 1
ATOM 1096 N N . ASP A 1 141 ? -46.010 18.088 -25.639 1.00 38.09 141 ASP A N 1
ATOM 1097 C CA . ASP A 1 141 ? -45.544 19.343 -25.057 1.00 38.09 141 ASP A CA 1
ATOM 1098 C C . ASP A 1 141 ? -46.195 19.701 -23.708 1.00 38.09 141 ASP A C 1
ATOM 1100 O O . ASP A 1 141 ? -47.390 19.482 -23.514 1.00 38.09 141 ASP A O 1
ATOM 1104 N N . ASP A 1 142 ? -45.386 20.253 -22.793 1.00 42.31 142 ASP A N 1
ATOM 1105 C CA . ASP A 1 142 ? -45.626 21.516 -22.064 1.00 42.31 142 ASP A CA 1
ATOM 1106 C C . ASP A 1 142 ? -44.737 21.592 -20.803 1.00 42.31 142 ASP A C 1
ATOM 1108 O O . ASP A 1 142 ? -44.989 20.892 -19.825 1.00 42.31 142 ASP A O 1
ATOM 1112 N N . PHE A 1 143 ? -43.693 22.438 -20.814 1.00 34.66 143 PHE A N 1
ATOM 1113 C CA . PHE A 1 143 ? -43.454 23.527 -19.838 1.00 34.66 143 PHE A CA 1
ATOM 1114 C C . PHE A 1 143 ? -42.038 24.138 -19.958 1.00 34.66 143 PHE A C 1
ATOM 1116 O O . PHE A 1 143 ? -41.036 23.511 -19.639 1.00 34.66 143 PHE A O 1
ATOM 1123 N N . ALA A 1 144 ? -42.032 25.410 -20.365 1.00 37.97 144 ALA A N 1
ATOM 1124 C CA . ALA A 1 144 ? -41.198 26.541 -19.938 1.00 37.97 144 ALA A CA 1
ATOM 1125 C C . ALA A 1 144 ? -39.663 26.410 -19.764 1.00 37.97 144 ALA A C 1
ATOM 1127 O O . ALA A 1 144 ? -39.137 25.705 -18.911 1.00 37.97 144 ALA A O 1
ATOM 1128 N N . ALA A 1 145 ? -38.996 27.289 -20.515 1.00 48.16 145 ALA A N 1
ATOM 1129 C CA . ALA A 1 145 ? -37.595 27.692 -20.494 1.00 48.16 145 ALA A CA 1
ATOM 1130 C C . ALA A 1 145 ? -36.938 27.881 -19.112 1.00 48.16 145 ALA A C 1
ATOM 1132 O O . ALA A 1 145 ? -37.479 28.571 -18.246 1.00 48.16 145 ALA A O 1
ATOM 1133 N N . ALA A 1 146 ? -35.692 27.413 -19.000 1.00 37.31 146 ALA A N 1
ATOM 1134 C CA . ALA A 1 146 ? -34.613 28.109 -18.301 1.00 37.31 146 ALA A CA 1
ATOM 1135 C C . ALA A 1 146 ? -33.252 27.617 -18.825 1.00 37.31 146 ALA A C 1
ATOM 1137 O O . ALA A 1 146 ? -33.030 26.415 -18.954 1.00 37.31 146 ALA A O 1
ATOM 1138 N N . ASP A 1 147 ? -32.381 28.574 -19.136 1.00 44.94 147 ASP A N 1
ATOM 1139 C CA . ASP A 1 147 ? -31.015 28.398 -19.623 1.00 44.94 147 ASP A CA 1
ATOM 1140 C C . ASP A 1 147 ? -30.140 27.548 -18.688 1.00 44.94 147 ASP A C 1
ATOM 1142 O O . ASP A 1 147 ? -30.225 27.651 -17.461 1.00 44.94 147 ASP A O 1
ATOM 1146 N N . GLY A 1 148 ? -29.225 26.777 -19.278 1.00 36.81 148 GLY A N 1
ATOM 1147 C CA . GLY A 1 148 ? -28.132 26.137 -18.554 1.00 36.81 148 GLY A CA 1
ATOM 1148 C C . GLY A 1 148 ? -27.362 25.152 -19.422 1.00 36.81 148 GLY A C 1
ATOM 1149 O O . GLY A 1 148 ? -27.794 24.015 -19.580 1.00 36.81 148 GLY A O 1
ATOM 1150 N N . ASP A 1 149 ? -26.227 25.608 -19.957 1.00 46.88 149 ASP A N 1
ATOM 1151 C CA . ASP A 1 149 ? -25.189 24.796 -20.598 1.00 46.88 149 ASP A CA 1
ATOM 1152 C C . ASP A 1 149 ? -24.934 23.492 -19.830 1.00 46.88 149 ASP A C 1
ATOM 1154 O O . ASP A 1 149 ? -24.568 23.517 -18.651 1.00 46.88 149 ASP A O 1
ATOM 1158 N N . ASN A 1 150 ? -25.082 22.354 -20.507 1.00 40.31 150 ASN A N 1
ATOM 1159 C CA . ASN A 1 150 ? -24.469 21.110 -20.068 1.00 40.31 150 ASN A CA 1
ATOM 1160 C C . ASN A 1 150 ? -24.235 20.186 -21.270 1.00 40.31 150 ASN A C 1
ATOM 1162 O O . ASN A 1 150 ? -25.167 19.603 -21.825 1.00 40.31 150 ASN A O 1
ATOM 1166 N N . ASP A 1 151 ? -22.967 20.075 -21.653 1.00 46.47 151 ASP A N 1
ATOM 1167 C CA . ASP A 1 151 ? -22.455 19.100 -22.608 1.00 46.47 151 ASP A CA 1
ATOM 1168 C C . ASP A 1 151 ? -22.531 17.689 -21.993 1.00 46.47 151 ASP A C 1
ATOM 1170 O O . ASP A 1 151 ? -21.679 17.297 -21.193 1.00 46.47 151 ASP A O 1
ATOM 1174 N N . GLU A 1 152 ? -23.543 16.907 -22.369 1.00 44.56 152 GLU A N 1
ATOM 1175 C CA . GLU A 1 152 ? -23.559 15.453 -22.172 1.00 44.56 152 GLU A CA 1
ATOM 1176 C C . GLU A 1 152 ? -23.651 14.755 -23.539 1.00 44.56 152 GLU A C 1
ATOM 1178 O O . GLU A 1 152 ? -24.718 14.647 -24.143 1.00 44.56 152 GLU A O 1
ATOM 1183 N N . GLU A 1 153 ? -22.509 14.269 -24.036 1.00 40.53 153 GLU A N 1
ATOM 1184 C CA . GLU A 1 153 ? -22.454 13.342 -25.169 1.00 40.53 153 GLU A CA 1
ATOM 1185 C C . GLU A 1 153 ? -22.956 11.956 -24.733 1.00 40.53 153 GLU A C 1
ATOM 1187 O O . GLU A 1 153 ? -22.375 11.283 -23.878 1.00 40.53 153 GLU A O 1
ATOM 1192 N N . ALA A 1 154 ? -24.056 11.523 -25.345 1.00 38.12 154 ALA A N 1
ATOM 1193 C CA . ALA A 1 154 ? -24.619 10.191 -25.198 1.00 38.12 154 ALA A CA 1
ATOM 1194 C C . ALA A 1 154 ? -23.839 9.165 -26.046 1.00 38.12 154 ALA A C 1
ATOM 1196 O O . ALA A 1 154 ? -23.907 9.178 -27.274 1.00 38.12 154 ALA A O 1
ATOM 1197 N N . GLU A 1 155 ? -23.142 8.223 -25.402 1.00 39.56 155 GLU A N 1
ATOM 1198 C CA . GLU A 1 155 ? -22.560 7.051 -26.072 1.00 39.56 155 GLU A CA 1
ATOM 1199 C C . GLU A 1 155 ? -23.592 5.912 -26.189 1.00 39.56 155 GLU A C 1
ATOM 1201 O O . GLU A 1 155 ? -23.879 5.198 -25.225 1.00 39.56 155 GLU A O 1
ATOM 1206 N N . ASN A 1 156 ? -24.103 5.688 -27.402 1.00 34.34 156 ASN A N 1
ATOM 1207 C CA . ASN A 1 156 ? -24.767 4.442 -27.792 1.00 34.34 156 ASN A CA 1
ATOM 1208 C C . ASN A 1 156 ? -23.704 3.388 -28.161 1.00 34.34 156 ASN A C 1
ATOM 1210 O O . ASN A 1 156 ? -22.919 3.602 -29.082 1.00 34.34 156 ASN A O 1
ATOM 1214 N N . MET A 1 157 ? -23.692 2.226 -27.494 1.00 35.62 157 MET A N 1
ATOM 1215 C CA . MET A 1 157 ? -22.902 1.057 -27.920 1.00 35.62 157 MET A CA 1
ATOM 1216 C C . MET A 1 157 ? -23.798 -0.141 -28.241 1.00 35.62 157 MET A C 1
ATOM 1218 O O . MET A 1 157 ? -24.591 -0.584 -27.410 1.00 35.62 157 MET A O 1
ATOM 1222 N N . VAL A 1 158 ? -23.596 -0.688 -29.440 1.00 31.94 158 VAL A N 1
ATOM 1223 C CA . VAL A 1 158 ? -24.219 -1.905 -29.975 1.00 31.94 158 VAL A CA 1
ATOM 1224 C C . VAL A 1 158 ? -23.455 -3.149 -29.493 1.00 31.94 158 VAL A C 1
ATOM 1226 O O . VAL A 1 158 ? -22.226 -3.196 -29.538 1.00 31.94 158 VAL A O 1
ATOM 1229 N N . GLU A 1 159 ? -24.186 -4.163 -29.022 1.00 34.25 159 GLU A N 1
ATOM 1230 C CA . GLU A 1 159 ? -23.671 -5.490 -28.650 1.00 34.25 159 GLU A CA 1
ATOM 1231 C C . GLU A 1 159 ? -23.260 -6.305 -29.891 1.00 34.25 159 GLU A C 1
ATOM 1233 O O . GLU A 1 159 ? -24.036 -6.449 -30.834 1.00 34.25 159 GLU A O 1
ATOM 1238 N N . MET A 1 160 ? -22.066 -6.911 -29.866 1.00 29.20 160 MET A N 1
ATOM 1239 C CA . MET A 1 160 ? -21.655 -7.942 -30.826 1.00 29.20 160 MET A CA 1
ATOM 1240 C C . MET A 1 160 ? -21.664 -9.326 -30.171 1.00 29.20 160 MET A C 1
ATOM 1242 O O . MET A 1 160 ? -20.880 -9.621 -29.268 1.00 29.20 160 MET A O 1
ATOM 1246 N N . THR A 1 161 ? -22.527 -10.202 -30.676 1.00 39.94 161 THR A N 1
ATOM 1247 C CA . THR A 1 161 ? -22.491 -11.648 -30.444 1.00 39.94 161 THR A CA 1
ATOM 1248 C C . THR A 1 161 ? -21.619 -12.336 -31.490 1.00 39.94 161 THR A C 1
ATOM 1250 O O . THR A 1 161 ? -21.911 -12.231 -32.678 1.00 39.94 161 THR A O 1
ATOM 1253 N N . THR A 1 162 ? -20.656 -13.158 -31.068 1.00 31.92 162 THR A N 1
ATOM 1254 C CA . THR A 1 162 ? -20.153 -14.266 -31.899 1.00 31.92 162 THR A CA 1
ATOM 1255 C C . THR A 1 162 ? -19.807 -15.487 -31.059 1.00 31.92 162 THR A C 1
ATOM 1257 O O . THR A 1 162 ? -19.232 -15.394 -29.975 1.00 31.92 162 THR A O 1
ATOM 1260 N N . ALA A 1 163 ? -20.204 -16.636 -31.596 1.00 33.75 163 ALA A N 1
ATOM 1261 C CA . ALA A 1 163 ? -20.185 -17.951 -30.988 1.00 33.75 163 ALA A CA 1
ATOM 1262 C C . ALA A 1 163 ? -18.824 -18.669 -31.090 1.00 33.75 163 ALA A C 1
ATOM 1264 O O . ALA A 1 163 ? -18.099 -18.533 -32.069 1.00 33.75 163 ALA A O 1
ATOM 1265 N N . ASN A 1 164 ? -18.581 -19.520 -30.086 1.00 38.94 164 ASN A N 1
ATOM 1266 C CA . ASN A 1 164 ? -17.826 -20.779 -30.104 1.00 38.94 164 ASN A CA 1
ATOM 1267 C C . ASN A 1 164 ? -16.419 -20.815 -30.724 1.00 38.94 164 ASN A C 1
ATOM 1269 O O . ASN A 1 164 ? -16.256 -21.316 -31.832 1.00 38.94 164 ASN A O 1
ATOM 1273 N N . VAL A 1 165 ? -15.394 -20.521 -29.911 1.00 31.72 165 VAL A N 1
ATOM 1274 C CA . VAL A 1 165 ? -14.097 -21.232 -29.929 1.00 31.72 165 VAL A CA 1
ATOM 1275 C C . VAL A 1 165 ? -13.572 -21.365 -28.484 1.00 31.72 165 VAL A C 1
ATOM 1277 O O . VAL A 1 165 ? -13.788 -20.502 -27.637 1.00 31.72 165 VAL A O 1
ATOM 1280 N N . VAL A 1 166 ? -12.959 -22.515 -28.203 1.00 35.47 166 VAL A N 1
ATOM 1281 C CA . VAL A 1 166 ? -12.501 -23.079 -26.919 1.00 35.47 166 VAL A CA 1
ATOM 1282 C C . VAL A 1 166 ? -11.784 -22.076 -25.990 1.00 35.47 166 VAL A C 1
ATOM 1284 O O . VAL A 1 166 ? -10.802 -21.456 -26.381 1.00 35.47 166 VAL A O 1
ATOM 1287 N N . LYS A 1 167 ? -12.252 -21.962 -24.733 1.00 31.09 167 LYS A N 1
ATOM 1288 C CA . LYS A 1 167 ? -11.710 -21.082 -23.674 1.00 31.09 167 LYS A CA 1
ATOM 1289 C C . LYS A 1 167 ? -10.386 -21.610 -23.081 1.00 31.09 167 LYS A C 1
ATOM 1291 O O . LYS A 1 167 ? -10.425 -22.643 -22.411 1.00 31.09 167 LYS A O 1
ATOM 1296 N N . PRO A 1 168 ? -9.258 -20.883 -23.166 1.00 33.16 168 PRO A N 1
ATOM 1297 C CA . PRO A 1 168 ? -8.251 -20.901 -22.108 1.00 33.16 168 PRO A CA 1
ATOM 1298 C C . PRO A 1 168 ? -8.735 -20.041 -20.923 1.00 33.16 168 PRO A C 1
ATOM 1300 O O . PRO A 1 168 ? -9.548 -19.132 -21.100 1.00 33.16 168 PRO A O 1
ATOM 1303 N N . LEU A 1 169 ? -8.292 -20.359 -19.698 1.00 34.69 169 LEU A N 1
ATOM 1304 C CA . LEU A 1 169 ? -8.692 -19.661 -18.469 1.00 34.69 169 LEU A CA 1
ATOM 1305 C C . LEU A 1 169 ? -8.420 -18.148 -18.572 1.00 34.69 169 LEU A C 1
ATOM 1307 O O . LEU A 1 169 ? -7.290 -17.690 -18.416 1.00 34.69 169 LEU A O 1
ATOM 1311 N N . ASN A 1 170 ? -9.485 -17.378 -18.793 1.00 33.16 170 ASN A N 1
ATOM 1312 C CA . ASN A 1 170 ? -9.493 -15.928 -18.672 1.00 33.16 170 ASN A CA 1
ATOM 1313 C C . ASN A 1 170 ? -9.309 -15.545 -17.198 1.00 33.16 170 ASN A C 1
ATOM 1315 O O . ASN A 1 170 ? -10.238 -15.666 -16.399 1.00 33.16 170 ASN A O 1
ATOM 1319 N N . ILE A 1 171 ? -8.136 -15.019 -16.849 1.00 36.66 171 ILE A N 1
ATOM 1320 C CA . ILE A 1 171 ? -8.031 -14.056 -15.751 1.00 36.66 171 ILE A CA 1
ATOM 1321 C C . ILE A 1 171 ? -8.564 -12.743 -16.322 1.00 36.66 171 ILE A C 1
ATOM 1323 O O . ILE A 1 171 ? -7.837 -11.952 -16.921 1.00 36.66 171 ILE A O 1
ATOM 1327 N N . THR A 1 172 ? -9.878 -12.560 -16.234 1.00 35.53 172 THR A N 1
ATOM 1328 C CA . THR A 1 172 ? -10.538 -11.328 -16.652 1.00 35.53 172 THR A CA 1
ATOM 1329 C C . THR A 1 172 ? -10.091 -10.214 -15.711 1.00 35.53 172 THR A C 1
ATOM 1331 O O . THR A 1 172 ? -10.385 -10.242 -14.516 1.00 35.53 172 THR A O 1
ATOM 1334 N N . TYR A 1 173 ? -9.361 -9.233 -16.239 1.00 37.59 173 TYR A N 1
ATOM 1335 C CA . TYR A 1 173 ? -9.145 -7.967 -15.548 1.00 37.59 173 TYR A CA 1
ATOM 1336 C C . TYR A 1 173 ? -10.518 -7.354 -15.233 1.00 37.59 173 TYR A C 1
ATOM 1338 O O . TYR A 1 173 ? -11.297 -7.059 -16.134 1.00 37.59 173 TYR A O 1
ATOM 1346 N N . ILE A 1 174 ? -10.816 -7.164 -13.944 1.00 40.47 174 ILE A N 1
ATOM 1347 C CA . ILE A 1 174 ? -12.093 -6.630 -13.424 1.00 40.47 174 ILE A CA 1
ATOM 1348 C C . ILE A 1 174 ? -12.360 -5.182 -13.905 1.00 40.47 174 ILE A C 1
ATOM 1350 O O . ILE A 1 174 ? -13.456 -4.658 -13.738 1.00 40.47 174 ILE A O 1
ATOM 1354 N N . SER A 1 175 ? -11.396 -4.535 -14.568 1.00 38.00 175 SER A N 1
ATOM 1355 C CA . SER A 1 175 ? -11.490 -3.147 -15.035 1.00 38.00 175 SER A CA 1
ATOM 1356 C C . SER A 1 175 ? -12.454 -2.907 -16.207 1.00 38.00 175 SER A C 1
ATOM 1358 O O . SER A 1 175 ? -12.647 -1.752 -16.569 1.00 38.00 175 SER A O 1
ATOM 1360 N N . SER A 1 176 ? -13.051 -3.944 -16.809 1.00 38.81 176 SER A N 1
ATOM 1361 C CA . SER A 1 176 ? -14.007 -3.808 -17.926 1.00 38.81 176 SER A CA 1
ATOM 1362 C C . SER A 1 176 ? -15.449 -4.209 -17.598 1.00 38.81 176 SER A C 1
ATOM 1364 O O . SER A 1 176 ? -16.297 -4.213 -18.491 1.00 38.81 176 SER A O 1
ATOM 1366 N N . LEU A 1 177 ? -15.772 -4.511 -16.335 1.00 34.19 177 LEU A N 1
ATOM 1367 C CA . LEU A 1 177 ? -17.161 -4.712 -15.918 1.00 34.19 177 LEU A CA 1
ATOM 1368 C C . LEU A 1 177 ? -17.898 -3.362 -15.922 1.00 34.19 177 LEU A C 1
ATOM 1370 O O . LEU A 1 177 ? -17.947 -2.654 -14.917 1.00 34.19 177 LEU A O 1
ATOM 1374 N N . LYS 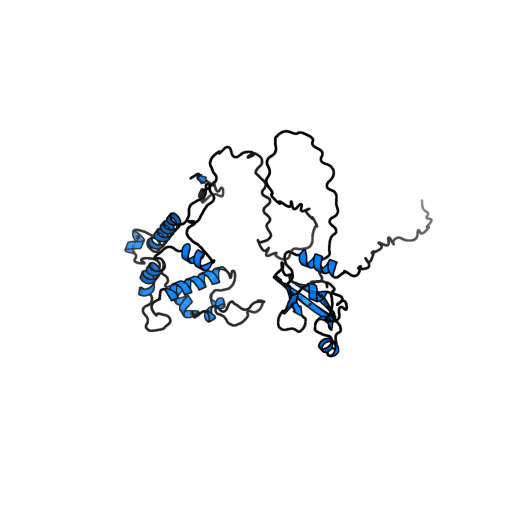A 1 178 ? -18.477 -3.002 -17.074 1.00 44.62 178 LYS A N 1
ATOM 1375 C CA . LYS A 1 178 ? -19.533 -1.989 -17.157 1.00 44.62 178 LYS A CA 1
ATOM 1376 C C . LYS A 1 178 ? -20.771 -2.583 -16.484 1.00 44.62 178 LYS A C 1
ATOM 1378 O O . LYS A 1 178 ? -21.439 -3.450 -17.041 1.00 44.62 178 LYS A O 1
ATOM 1383 N N . TRP A 1 179 ? -21.053 -2.153 -15.261 1.00 41.25 179 TRP A N 1
ATOM 1384 C CA . TRP A 1 179 ? -22.292 -2.501 -14.577 1.00 41.25 179 TRP A CA 1
ATOM 1385 C C . TRP A 1 179 ? -23.447 -1.799 -15.305 1.00 41.25 179 TRP A C 1
ATOM 1387 O O . TRP A 1 179 ? -23.584 -0.581 -15.202 1.00 41.25 179 TRP A O 1
ATOM 1397 N N . LYS A 1 180 ? -24.272 -2.540 -16.059 1.00 40.66 180 LYS A N 1
ATOM 1398 C CA . LYS A 1 180 ? -25.585 -2.034 -16.485 1.00 40.66 180 LYS A CA 1
ATOM 1399 C C . LYS A 1 180 ? -26.412 -1.868 -15.211 1.00 40.66 180 LYS A C 1
ATOM 1401 O O . LYS A 1 180 ? -26.716 -2.841 -14.525 1.00 40.66 180 LYS A O 1
ATOM 1406 N N . LYS A 1 181 ? -26.713 -0.621 -14.849 1.00 46.22 181 LYS A N 1
ATOM 1407 C CA . LYS A 1 181 ? -27.626 -0.306 -13.751 1.00 46.22 181 LYS A CA 1
ATOM 1408 C C . LYS A 1 181 ? -29.044 -0.597 -14.235 1.00 46.22 181 LYS A C 1
ATOM 1410 O O . LYS A 1 181 ? -29.736 0.305 -14.691 1.00 46.22 181 LYS A O 1
ATOM 1415 N N . GLU A 1 182 ? -29.462 -1.853 -14.170 1.00 46.22 182 GLU A N 1
ATOM 1416 C CA . GLU A 1 182 ? -30.878 -2.185 -14.298 1.00 46.22 182 GLU A CA 1
ATOM 1417 C C . GLU A 1 182 ? -31.571 -1.677 -13.033 1.00 46.22 182 GLU A C 1
ATOM 1419 O O . GLU A 1 182 ? -31.325 -2.155 -11.922 1.00 46.22 182 GLU A O 1
ATOM 1424 N N . ALA A 1 183 ? -32.363 -0.615 -13.182 1.00 48.59 183 ALA A N 1
ATOM 1425 C CA . ALA A 1 183 ? -33.245 -0.186 -12.113 1.00 48.59 183 ALA A CA 1
ATOM 1426 C C . ALA A 1 183 ? -34.234 -1.336 -11.861 1.00 48.59 183 ALA A C 1
ATOM 1428 O O . ALA A 1 183 ? -34.848 -1.797 -12.823 1.00 48.59 183 ALA A O 1
ATOM 1429 N N . PRO A 1 184 ? -34.376 -1.833 -10.620 1.00 53.00 184 PRO A N 1
ATOM 1430 C CA . PRO A 1 184 ? -35.323 -2.902 -10.342 1.00 53.00 184 PRO A CA 1
ATOM 1431 C C . PRO A 1 184 ? -36.721 -2.466 -10.791 1.00 53.00 184 PRO A C 1
ATOM 1433 O O . PRO A 1 184 ? -37.187 -1.386 -10.407 1.00 53.00 184 PRO A O 1
ATOM 1436 N N . GLU A 1 185 ? -37.369 -3.293 -11.616 1.00 50.00 185 GLU A N 1
ATOM 1437 C CA . GLU A 1 185 ? -38.755 -3.091 -12.038 1.00 50.00 185 GLU A CA 1
ATOM 1438 C C . GLU A 1 185 ? -39.627 -2.907 -10.784 1.00 50.00 185 GLU A C 1
ATOM 1440 O O . GLU A 1 185 ? -39.719 -3.799 -9.939 1.00 50.00 185 GLU A O 1
ATOM 1445 N N . GLY A 1 186 ? -40.215 -1.717 -10.616 1.00 54.59 186 GLY A N 1
ATOM 1446 C CA . GLY A 1 186 ? -41.135 -1.417 -9.514 1.00 54.59 186 GLY A CA 1
ATOM 1447 C C . GLY A 1 186 ? -40.711 -0.333 -8.514 1.00 54.59 186 GLY A C 1
ATOM 1448 O O . GLY A 1 186 ? -41.553 0.085 -7.723 1.00 54.59 186 GLY A O 1
ATOM 1449 N N . VAL A 1 187 ? -39.481 0.202 -8.551 1.00 51.47 187 VAL A N 1
ATOM 1450 C CA . VAL A 1 187 ? -39.093 1.361 -7.706 1.00 51.47 187 VAL A CA 1
ATOM 1451 C C . VAL A 1 187 ? -38.948 2.619 -8.566 1.00 51.47 187 VAL A C 1
ATOM 1453 O O . VAL A 1 187 ? -37.853 3.122 -8.797 1.00 51.47 187 VAL A O 1
ATOM 1456 N N . HIS A 1 188 ? -40.070 3.121 -9.088 1.00 52.00 188 HIS A N 1
ATOM 1457 C CA . HIS A 1 188 ? -40.066 4.229 -10.055 1.00 52.00 188 HIS A CA 1
ATOM 1458 C C . HIS A 1 188 ? -39.934 5.627 -9.441 1.00 52.00 188 HIS A C 1
ATOM 1460 O O . HIS A 1 188 ? -39.592 6.569 -10.152 1.00 52.00 188 HIS A O 1
ATOM 1466 N N . ARG A 1 189 ? -40.144 5.789 -8.132 1.00 53.97 189 ARG A N 1
ATOM 1467 C CA . ARG A 1 189 ? -39.852 7.031 -7.406 1.00 53.97 189 ARG A CA 1
ATOM 1468 C C . ARG A 1 189 ? -39.424 6.689 -5.990 1.00 53.97 189 ARG A C 1
ATOM 1470 O O . ARG A 1 189 ? -40.135 5.983 -5.281 1.00 53.97 189 ARG A O 1
ATOM 1477 N N . ASP A 1 190 ? -38.266 7.189 -5.580 1.00 53.59 190 ASP A N 1
ATOM 1478 C CA . ASP A 1 190 ? -37.926 7.216 -4.164 1.00 53.59 190 ASP A CA 1
ATOM 1479 C C . ASP A 1 190 ? -38.916 8.164 -3.477 1.00 53.59 190 ASP A C 1
ATOM 1481 O O . ASP A 1 190 ? -38.935 9.355 -3.774 1.00 53.59 190 ASP A O 1
ATOM 1485 N N . ALA A 1 191 ? -39.790 7.631 -2.622 1.00 60.88 191 ALA A N 1
ATOM 1486 C CA . ALA A 1 191 ? -40.828 8.411 -1.946 1.00 60.88 191 ALA A CA 1
ATOM 1487 C C . ALA A 1 191 ? -40.263 9.380 -0.887 1.00 60.88 191 ALA A C 1
ATOM 1489 O O . ALA A 1 191 ? -41.019 10.131 -0.272 1.00 60.88 191 ALA A O 1
ATOM 1490 N N . ARG A 1 192 ? -38.947 9.350 -0.641 1.00 64.06 192 ARG A N 1
ATOM 1491 C CA . ARG A 1 192 ? -38.277 10.175 0.365 1.00 64.06 192 ARG A CA 1
ATOM 1492 C C . ARG A 1 192 ? -37.910 11.542 -0.207 1.00 64.06 192 ARG A C 1
ATOM 1494 O O . ARG A 1 192 ? -37.314 11.640 -1.276 1.00 64.06 192 ARG A O 1
ATOM 1501 N N . VAL A 1 193 ? -38.245 12.581 0.553 1.00 72.50 193 VAL A N 1
ATOM 1502 C CA . VAL A 1 193 ? -38.032 14.002 0.216 1.00 72.50 193 VAL A CA 1
ATOM 1503 C C . VAL A 1 193 ? -36.761 14.579 0.855 1.00 72.50 193 VAL A C 1
ATOM 1505 O O . VAL A 1 193 ? -36.442 15.747 0.656 1.00 72.50 193 VAL A O 1
ATOM 1508 N N . GLU A 1 194 ? -36.052 13.776 1.650 1.00 73.19 194 GLU A N 1
ATOM 1509 C CA . GLU A 1 194 ? -34.881 14.208 2.413 1.00 73.19 194 GLU A CA 1
ATOM 1510 C C . GLU A 1 194 ? -33.650 14.429 1.513 1.00 73.19 194 GLU A C 1
ATOM 1512 O O . GLU A 1 194 ? -33.454 13.701 0.529 1.00 73.19 194 GLU A O 1
ATOM 1517 N N . PRO A 1 195 ? -32.800 15.421 1.841 1.00 75.38 195 PRO A N 1
ATOM 1518 C CA . PRO A 1 195 ? -31.563 15.669 1.114 1.00 75.38 195 PRO A CA 1
ATOM 1519 C C . PRO A 1 195 ? -30.611 14.471 1.218 1.00 75.38 195 PRO A C 1
ATOM 1521 O O . PRO A 1 195 ? -30.417 13.872 2.273 1.00 75.38 195 PRO A O 1
ATOM 1524 N N . ARG A 1 196 ? -30.008 14.105 0.082 1.00 81.44 196 ARG A N 1
ATOM 1525 C CA . ARG A 1 196 ? -29.071 12.980 -0.017 1.00 81.44 196 ARG A CA 1
ATOM 1526 C C . ARG A 1 196 ? -27.640 13.461 0.133 1.00 81.44 196 ARG A C 1
ATOM 1528 O O . ARG A 1 196 ? -26.935 13.655 -0.860 1.00 81.44 196 ARG A O 1
ATOM 1535 N N . ASP A 1 197 ? -27.207 13.606 1.374 1.00 83.12 197 ASP A N 1
ATOM 1536 C CA . ASP A 1 197 ? -25.839 14.008 1.672 1.00 83.12 197 ASP A CA 1
ATOM 1537 C C . ASP A 1 197 ? -24.840 12.921 1.263 1.00 83.12 197 ASP A C 1
ATOM 1539 O O . ASP A 1 197 ? -24.960 11.744 1.616 1.00 83.12 197 ASP A O 1
ATOM 1543 N N . LYS A 1 198 ? -23.836 13.303 0.472 1.00 83.19 198 LYS A N 1
ATOM 1544 C CA . LYS A 1 198 ? -22.737 12.402 0.106 1.00 83.19 198 LYS A CA 1
ATOM 1545 C C . LYS A 1 198 ? -21.801 12.238 1.309 1.00 83.19 198 LYS A C 1
ATOM 1547 O O . LYS A 1 198 ? -21.582 13.216 2.022 1.00 83.19 198 LYS A O 1
ATOM 1552 N N . PRO A 1 199 ? -21.209 11.046 1.514 1.00 84.56 199 PRO A N 1
ATOM 1553 C CA . PRO A 1 199 ? -20.166 10.896 2.517 1.00 84.56 199 PRO A CA 1
ATOM 1554 C C . PRO A 1 199 ? -19.031 11.870 2.202 1.00 84.56 199 PRO A C 1
ATOM 1556 O O . PRO A 1 199 ? -18.626 12.009 1.043 1.00 84.56 199 PRO A O 1
ATOM 1559 N N . SER A 1 200 ? -18.534 12.546 3.227 1.00 85.00 200 SER A N 1
ATOM 1560 C CA . SER A 1 200 ? -17.519 13.582 3.079 1.00 85.00 200 SER A CA 1
ATOM 1561 C C . SER A 1 200 ? -16.437 13.442 4.141 1.00 85.00 200 SER A C 1
ATOM 1563 O O . SER A 1 200 ? -16.640 12.877 5.219 1.00 85.00 200 SER A O 1
ATOM 1565 N N . LEU A 1 201 ? -15.252 13.934 3.792 1.00 82.62 201 LEU A N 1
ATOM 1566 C CA . LEU A 1 201 ? -14.186 14.207 4.744 1.00 82.62 201 LEU A CA 1
ATOM 1567 C C . LEU A 1 201 ? -14.256 15.704 5.093 1.00 82.62 201 LEU A C 1
ATOM 1569 O O . LEU A 1 201 ? -14.659 16.489 4.229 1.00 82.62 201 LEU A O 1
ATOM 1573 N N . PRO A 1 202 ? -13.867 16.120 6.308 1.00 78.81 202 PRO A N 1
ATOM 1574 C CA . PRO A 1 202 ? -13.810 17.526 6.683 1.00 78.81 202 PRO A CA 1
ATOM 1575 C C . PRO A 1 202 ? -13.042 18.359 5.645 1.00 78.81 202 PRO A C 1
ATOM 1577 O O . PRO A 1 202 ? -11.885 18.079 5.328 1.00 78.81 202 PRO A O 1
ATOM 1580 N N . THR A 1 203 ? -13.702 19.391 5.113 1.00 64.06 203 THR A N 1
ATOM 1581 C CA . THR A 1 203 ? -13.254 20.213 3.971 1.00 64.06 203 THR A CA 1
ATOM 1582 C C . THR A 1 203 ? -11.928 20.943 4.217 1.00 64.06 203 THR A C 1
ATOM 1584 O O . THR A 1 203 ? -11.260 21.368 3.278 1.00 64.06 203 THR A O 1
ATOM 1587 N N . GLU A 1 204 ? -11.528 21.085 5.480 1.00 63.31 204 GLU A N 1
ATOM 1588 C CA . GLU A 1 204 ? -10.314 21.791 5.905 1.00 63.31 204 GLU A CA 1
ATOM 1589 C C . GLU A 1 204 ? -9.019 21.047 5.544 1.00 63.31 204 GLU A C 1
ATOM 1591 O O . GLU A 1 204 ? -7.936 21.637 5.541 1.00 63.31 204 GLU A O 1
ATOM 1596 N N . LEU A 1 205 ? -9.103 19.762 5.192 1.00 64.38 205 LEU A N 1
ATOM 1597 C CA . LEU A 1 205 ? -7.932 18.987 4.816 1.00 64.38 205 LEU A CA 1
ATOM 1598 C C . LEU A 1 205 ? -7.667 19.094 3.321 1.00 64.38 205 LEU A C 1
ATOM 1600 O O . LEU A 1 205 ? -8.239 18.380 2.500 1.00 64.38 205 LEU A O 1
ATOM 1604 N N . GLN A 1 206 ? -6.711 19.953 2.975 1.00 62.56 206 GLN A N 1
ATOM 1605 C CA . GLN A 1 206 ? -6.037 19.922 1.680 1.00 62.56 206 GLN A CA 1
ATOM 1606 C C . GLN A 1 206 ? -5.218 18.624 1.551 1.00 62.56 206 GLN A C 1
ATOM 1608 O O . GLN A 1 206 ? -3.992 18.632 1.664 1.00 62.56 206 GLN A O 1
ATOM 1613 N N . LEU A 1 207 ? -5.884 17.486 1.348 1.00 75.50 207 LEU A N 1
ATOM 1614 C CA . LEU A 1 207 ? -5.233 16.208 1.068 1.00 75.50 207 LEU A CA 1
ATOM 1615 C C . LEU A 1 207 ? -4.670 16.264 -0.355 1.00 75.50 207 LEU A C 1
ATOM 1617 O O . LEU A 1 207 ? -5.385 16.063 -1.332 1.00 75.50 207 LEU A O 1
ATOM 1621 N N . LYS A 1 208 ? -3.382 16.603 -0.469 1.00 76.81 208 LYS A N 1
ATOM 1622 C CA . LYS A 1 208 ? -2.710 16.822 -1.761 1.00 76.81 208 LYS A CA 1
ATOM 1623 C C . LYS A 1 208 ? -2.337 15.522 -2.470 1.00 76.81 208 LYS A C 1
ATOM 1625 O O . LYS A 1 208 ? -2.241 15.506 -3.693 1.00 76.81 208 LYS A O 1
ATOM 1630 N N . ASP A 1 209 ? -2.108 14.449 -1.714 1.00 83.88 209 ASP A N 1
ATOM 1631 C CA . ASP A 1 209 ? -1.644 13.170 -2.243 1.00 83.88 209 ASP A CA 1
ATOM 1632 C C . ASP A 1 209 ? -2.167 11.959 -1.449 1.00 83.88 209 ASP A C 1
ATOM 1634 O O . ASP A 1 209 ? -2.731 12.066 -0.355 1.00 83.88 209 ASP A O 1
ATOM 1638 N N . ILE A 1 210 ? -1.967 10.773 -2.032 1.00 82.81 210 ILE A N 1
ATOM 1639 C CA . ILE A 1 210 ? -2.408 9.491 -1.469 1.00 82.81 210 ILE A CA 1
ATOM 1640 C C . ILE A 1 210 ? -1.708 9.147 -0.149 1.00 82.81 210 ILE A C 1
ATOM 1642 O O . ILE A 1 210 ? -2.274 8.439 0.680 1.00 82.81 210 ILE A O 1
ATOM 1646 N N . VAL A 1 211 ? -0.490 9.651 0.064 1.00 83.69 211 VAL A N 1
ATOM 1647 C CA . VAL A 1 211 ? 0.287 9.408 1.285 1.00 83.69 211 VAL A CA 1
ATOM 1648 C C . VAL A 1 211 ? -0.335 10.178 2.447 1.00 83.69 211 VAL A C 1
ATOM 1650 O O . VAL A 1 211 ? -0.550 9.620 3.521 1.00 83.69 211 VAL A O 1
ATOM 1653 N N . SER A 1 212 ? -0.700 11.432 2.204 1.00 84.56 212 SER A N 1
ATOM 1654 C CA . SER A 1 212 ? -1.404 12.302 3.139 1.00 84.56 212 SER A CA 1
ATOM 1655 C C . SER A 1 212 ? -2.768 11.717 3.486 1.00 84.56 212 SER A C 1
ATOM 1657 O O . SER A 1 212 ? -3.108 11.637 4.662 1.00 84.56 212 SER A O 1
ATOM 1659 N N . LEU A 1 213 ? -3.513 11.219 2.491 1.00 84.38 213 LEU A N 1
ATOM 1660 C CA . LEU A 1 213 ? -4.768 10.501 2.725 1.00 84.38 213 LEU A CA 1
ATOM 1661 C C . LEU A 1 213 ? -4.551 9.227 3.559 1.00 84.38 213 LEU A C 1
ATOM 1663 O O . LEU A 1 213 ? -5.318 8.961 4.478 1.00 84.38 213 LEU A O 1
ATOM 1667 N N . PHE A 1 214 ? -3.505 8.447 3.280 1.00 85.19 214 PHE A N 1
ATOM 1668 C CA . PHE A 1 214 ? -3.200 7.237 4.044 1.00 85.19 214 PHE A CA 1
ATOM 1669 C C . PHE A 1 214 ? -2.944 7.544 5.524 1.00 85.19 214 PHE A C 1
ATOM 1671 O O . PHE A 1 214 ? -3.572 6.933 6.387 1.00 85.19 214 PHE A O 1
ATOM 1678 N N . PHE A 1 215 ? -2.070 8.509 5.825 1.00 85.38 215 PHE A N 1
ATOM 1679 C CA . PHE A 1 215 ? -1.798 8.905 7.209 1.00 85.38 215 PHE A CA 1
ATOM 1680 C C . PHE A 1 215 ? -3.003 9.554 7.876 1.00 85.38 215 PHE A C 1
ATOM 1682 O O . PHE A 1 215 ? -3.227 9.326 9.059 1.00 85.38 215 PHE A O 1
ATOM 1689 N N . TYR A 1 216 ? -3.806 10.291 7.114 1.00 85.25 216 TYR A N 1
ATOM 1690 C CA . TYR A 1 216 ? -5.037 10.881 7.611 1.00 85.25 216 TYR A CA 1
ATOM 1691 C C . TYR A 1 216 ? -6.075 9.835 8.031 1.00 85.25 216 TYR A C 1
ATOM 1693 O O . TYR A 1 216 ? -6.835 10.069 8.959 1.00 85.25 216 TYR A O 1
ATOM 1701 N N . LEU A 1 217 ? -6.122 8.666 7.387 1.00 85.56 217 LEU A N 1
ATOM 1702 C CA . LEU A 1 217 ? -7.065 7.602 7.749 1.00 85.56 217 LEU A CA 1
ATOM 1703 C C . LEU A 1 217 ? -6.572 6.692 8.884 1.00 85.56 217 LEU A C 1
ATOM 1705 O O . LEU A 1 217 ? -7.322 5.815 9.324 1.00 85.56 217 LEU A O 1
ATOM 1709 N N . LEU A 1 218 ? -5.332 6.869 9.342 1.00 88.12 218 LEU A N 1
ATOM 1710 C CA . LEU A 1 218 ? -4.769 6.099 10.441 1.00 88.12 218 LEU A CA 1
ATOM 1711 C C . LEU A 1 218 ? -5.039 6.791 11.781 1.00 88.12 218 LEU A C 1
ATOM 1713 O O . LEU A 1 218 ? -4.856 8.000 11.884 1.00 88.12 218 LEU A O 1
ATOM 1717 N N . PRO A 1 219 ? -5.426 6.037 12.822 1.00 89.50 219 PRO A N 1
ATOM 1718 C CA . PRO A 1 219 ? -5.799 6.633 14.091 1.00 89.50 219 PRO A CA 1
ATOM 1719 C C . PRO A 1 219 ? -4.599 7.150 14.867 1.00 89.50 219 PRO A C 1
ATOM 1721 O O . PRO A 1 219 ? -3.601 6.445 14.994 1.00 89.50 219 PRO A O 1
ATOM 1724 N N . ASP A 1 220 ? -4.714 8.326 15.471 1.00 86.88 220 ASP A N 1
ATOM 1725 C CA . ASP A 1 220 ? -3.641 8.884 16.293 1.00 86.88 220 ASP A CA 1
ATOM 1726 C C . ASP A 1 220 ? -3.204 7.927 17.420 1.00 86.88 220 ASP A C 1
ATOM 1728 O O . ASP A 1 220 ? -4.001 7.229 18.049 1.00 86.88 220 ASP A O 1
ATOM 1732 N N . GLY A 1 221 ? -1.892 7.858 17.669 1.00 90.06 221 GLY A N 1
ATOM 1733 C CA . GLY A 1 221 ? -1.307 7.018 18.724 1.00 90.06 221 GLY A CA 1
ATOM 1734 C C . GLY A 1 221 ? -1.163 5.524 18.395 1.00 90.06 221 GLY A C 1
ATOM 1735 O O . GLY A 1 221 ? -0.553 4.788 19.174 1.00 90.06 221 GLY A O 1
ATOM 1736 N N . TRP A 1 222 ? -1.621 5.050 17.230 1.00 92.19 222 TRP A N 1
ATOM 1737 C CA . TRP A 1 222 ? -1.501 3.635 16.831 1.00 92.19 222 TRP A CA 1
ATOM 1738 C C . TRP A 1 222 ? -0.051 3.127 16.732 1.00 92.19 222 TRP A C 1
ATOM 1740 O O . TRP A 1 222 ? 0.229 1.956 17.009 1.00 92.19 222 TRP A O 1
ATOM 1750 N N . ILE A 1 223 ? 0.886 4.005 16.354 1.00 94.56 223 ILE A N 1
ATOM 1751 C CA . ILE A 1 223 ? 2.326 3.706 16.332 1.00 94.56 223 ILE A CA 1
ATOM 1752 C C . ILE A 1 223 ? 2.843 3.547 17.759 1.00 94.56 223 ILE A C 1
ATOM 1754 O O . ILE A 1 223 ? 3.560 2.593 18.052 1.00 94.56 223 ILE A O 1
ATOM 1758 N N . ASP A 1 224 ? 2.467 4.457 18.657 1.00 95.50 224 ASP A N 1
ATOM 1759 C CA . ASP A 1 224 ? 2.915 4.429 20.049 1.00 95.50 224 ASP A CA 1
ATOM 1760 C C . ASP A 1 224 ? 2.401 3.174 20.767 1.00 95.50 224 ASP A C 1
ATOM 1762 O O . ASP A 1 224 ? 3.150 2.530 21.505 1.00 95.50 224 ASP A O 1
ATOM 1766 N N . LEU A 1 225 ? 1.170 2.753 20.461 1.00 95.38 225 LEU A N 1
ATOM 1767 C CA . LEU A 1 225 ? 0.600 1.495 20.938 1.00 95.38 225 LEU A CA 1
ATOM 1768 C C . LEU A 1 225 ? 1.419 0.278 20.470 1.00 95.38 225 LEU A C 1
ATOM 1770 O O . LEU A 1 225 ? 1.783 -0.582 21.275 1.00 95.38 225 LEU A O 1
ATOM 1774 N N . GLN A 1 226 ? 1.779 0.221 19.186 1.00 95.12 226 GLN A N 1
ATOM 1775 C CA . GLN A 1 226 ? 2.615 -0.862 18.658 1.00 95.12 226 GLN A CA 1
ATOM 1776 C C . GLN A 1 226 ? 4.003 -0.886 19.283 1.00 95.12 226 GLN A C 1
ATOM 1778 O O . GLN A 1 226 ? 4.495 -1.957 19.641 1.00 95.12 226 GLN A O 1
ATOM 1783 N N . LEU A 1 227 ? 4.632 0.279 19.445 1.00 96.31 227 LEU A N 1
ATOM 1784 C CA . LEU A 1 227 ? 5.935 0.386 20.093 1.00 96.31 227 LEU A CA 1
ATOM 1785 C C . LEU A 1 227 ? 5.867 -0.117 21.536 1.00 96.31 227 LEU A C 1
ATOM 1787 O O . LEU A 1 227 ? 6.716 -0.917 21.936 1.00 96.31 227 LEU A O 1
ATOM 1791 N N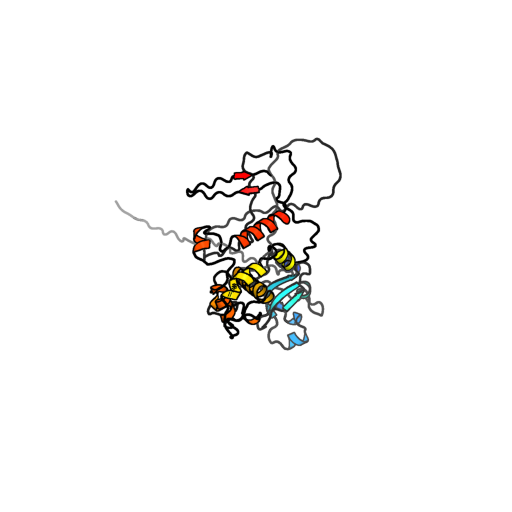 . LYS A 1 228 ? 4.837 0.285 22.291 1.00 96.00 228 LYS A N 1
ATOM 1792 C CA . LYS A 1 228 ? 4.607 -0.131 23.681 1.00 96.00 228 LYS A CA 1
ATOM 1793 C C . LYS A 1 228 ? 4.534 -1.651 23.828 1.00 96.00 228 LYS A C 1
ATOM 1795 O O . LYS A 1 228 ? 5.146 -2.193 24.744 1.00 96.00 228 LYS A O 1
ATOM 1800 N N . HIS A 1 229 ? 3.819 -2.340 22.938 1.00 95.75 229 HIS A N 1
ATOM 1801 C CA . HIS A 1 229 ? 3.575 -3.782 23.064 1.00 95.75 229 HIS A CA 1
ATOM 1802 C C . HIS A 1 229 ? 4.572 -4.666 22.298 1.00 95.75 229 HIS A C 1
ATOM 1804 O O . HIS A 1 229 ? 4.766 -5.827 22.663 1.00 95.75 229 HIS A O 1
ATOM 1810 N N . THR A 1 230 ? 5.238 -4.138 21.270 1.00 96.38 230 THR A N 1
ATOM 1811 C CA . THR A 1 230 ? 6.187 -4.902 20.442 1.00 96.38 230 THR A CA 1
ATOM 1812 C C . THR A 1 230 ? 7.620 -4.806 20.966 1.00 96.38 230 THR A C 1
ATOM 1814 O O . THR A 1 230 ? 8.317 -5.819 21.023 1.00 96.38 230 THR A O 1
ATOM 1817 N N . ASN A 1 231 ? 8.073 -3.629 21.419 1.00 96.44 231 ASN A N 1
ATOM 1818 C CA . ASN A 1 231 ? 9.451 -3.454 21.901 1.00 96.44 231 ASN A CA 1
ATOM 1819 C C . ASN A 1 231 ? 9.842 -4.358 23.078 1.00 96.44 231 ASN A C 1
ATOM 1821 O O . ASN A 1 231 ? 10.974 -4.840 23.076 1.00 96.44 231 ASN A O 1
ATOM 1825 N N . PRO A 1 232 ? 8.962 -4.664 24.051 1.00 94.69 232 PRO A N 1
ATOM 1826 C CA . PRO A 1 232 ? 9.288 -5.622 25.105 1.00 94.69 232 PRO A CA 1
ATOM 1827 C C . PRO A 1 232 ? 9.610 -7.033 24.594 1.00 94.69 232 PRO A C 1
ATOM 1829 O O . PRO A 1 232 ? 10.261 -7.786 25.308 1.00 94.69 232 PRO A O 1
ATOM 1832 N N . LYS A 1 233 ? 9.192 -7.394 23.372 1.00 94.19 233 LYS A N 1
ATOM 1833 C CA . LYS A 1 233 ? 9.470 -8.692 22.728 1.00 94.19 233 LYS A CA 1
ATOM 1834 C C . LYS A 1 233 ? 10.745 -8.676 21.867 1.00 94.19 233 LYS A C 1
ATOM 1836 O O . LYS A 1 233 ? 11.142 -9.705 21.320 1.00 94.19 233 LYS A O 1
ATOM 1841 N N . LEU A 1 234 ? 11.386 -7.513 21.745 1.00 93.81 234 LEU A N 1
ATOM 1842 C CA . LEU A 1 234 ? 12.624 -7.268 21.007 1.00 93.81 234 LEU A CA 1
ATOM 1843 C C . LEU A 1 234 ? 13.734 -6.922 22.013 1.00 93.81 234 LEU A C 1
ATOM 1845 O O . LEU A 1 234 ? 14.013 -5.754 22.282 1.00 93.81 234 LEU A O 1
ATOM 1849 N N . GLN A 1 235 ? 14.318 -7.953 22.631 1.00 81.88 235 GLN A N 1
ATOM 1850 C CA . GLN A 1 235 ? 15.334 -7.820 23.686 1.00 81.88 235 GLN A CA 1
ATOM 1851 C C . GLN A 1 235 ? 16.694 -8.396 23.263 1.00 81.88 235 GLN A C 1
ATOM 1853 O O . GLN A 1 235 ? 17.253 -9.236 23.961 1.00 81.88 235 GLN A O 1
ATOM 1858 N N . GLY A 1 236 ? 17.229 -7.983 22.111 1.00 78.62 236 GLY A N 1
ATOM 1859 C CA . GLY A 1 236 ? 18.576 -8.393 21.697 1.00 78.62 236 GLY A CA 1
ATOM 1860 C C . GLY A 1 236 ? 19.504 -7.223 21.398 1.00 78.62 236 GLY A C 1
ATOM 1861 O O . GLY A 1 236 ? 19.069 -6.110 21.104 1.00 78.62 236 GLY A O 1
ATOM 1862 N N . HIS A 1 237 ? 20.806 -7.499 21.488 1.00 79.69 237 HIS A N 1
ATOM 1863 C CA . HIS A 1 237 ? 21.879 -6.563 21.141 1.00 79.69 237 HIS A CA 1
ATOM 1864 C C . HIS A 1 237 ? 22.184 -6.539 19.633 1.00 79.69 237 HIS A C 1
ATOM 1866 O O . HIS A 1 237 ? 22.966 -5.712 19.170 1.00 79.69 237 HIS A O 1
ATOM 1872 N N . ASP A 1 238 ? 21.584 -7.441 18.858 1.00 89.94 238 ASP A N 1
ATOM 1873 C CA . ASP A 1 238 ? 21.768 -7.556 17.418 1.00 89.94 238 ASP A CA 1
ATOM 1874 C C . ASP A 1 238 ? 20.731 -6.741 16.628 1.00 89.94 238 ASP A C 1
ATOM 1876 O O . ASP A 1 238 ? 19.626 -6.456 17.092 1.00 89.94 238 ASP A O 1
ATOM 1880 N N . LYS A 1 239 ? 21.070 -6.404 15.376 1.00 89.56 239 LYS A N 1
ATOM 1881 C CA . LYS A 1 239 ? 20.208 -5.602 14.487 1.00 89.56 239 LYS A CA 1
ATOM 1882 C C . LYS A 1 239 ? 18.835 -6.236 14.224 1.00 89.56 239 LYS A C 1
ATOM 1884 O O . LYS A 1 239 ? 17.899 -5.526 13.876 1.00 89.56 239 LYS A O 1
ATOM 1889 N N . ILE A 1 240 ? 18.695 -7.559 14.352 1.00 92.50 240 ILE A N 1
ATOM 1890 C CA . ILE A 1 240 ? 17.422 -8.249 14.098 1.00 92.50 240 ILE A CA 1
ATOM 1891 C C . ILE A 1 240 ? 16.491 -8.150 15.309 1.00 92.50 240 ILE A C 1
ATOM 1893 O O . ILE A 1 240 ? 15.278 -8.090 15.115 1.00 92.50 240 ILE A O 1
ATOM 1897 N N . ASN A 1 241 ? 17.014 -8.075 16.536 1.00 93.31 241 ASN A N 1
ATOM 1898 C CA . ASN A 1 241 ? 16.216 -7.992 17.765 1.00 93.31 241 ASN A CA 1
ATOM 1899 C C . ASN A 1 241 ? 16.290 -6.621 18.461 1.00 93.31 241 ASN A C 1
ATOM 1901 O O . ASN A 1 241 ? 15.825 -6.493 19.594 1.00 93.31 241 ASN A O 1
ATOM 1905 N N . SER A 1 242 ? 16.826 -5.595 17.797 1.00 94.50 242 SER A N 1
ATOM 1906 C CA . SER A 1 242 ? 16.825 -4.224 18.308 1.00 94.50 242 SER A CA 1
ATOM 1907 C C . SER A 1 242 ? 15.402 -3.672 18.437 1.00 94.50 242 SER A C 1
ATOM 1909 O O . SER A 1 242 ? 14.499 -4.056 17.685 1.00 94.50 242 SER A O 1
ATOM 1911 N N . LYS A 1 243 ? 15.194 -2.736 19.368 1.00 96.06 243 LYS A N 1
ATOM 1912 C CA . LYS A 1 243 ? 13.906 -2.047 19.542 1.00 96.06 243 LYS A CA 1
ATOM 1913 C C . LYS A 1 243 ? 13.511 -1.287 18.272 1.00 96.06 243 LYS A C 1
ATOM 1915 O O . LYS A 1 243 ? 14.368 -0.748 17.576 1.00 96.06 243 LYS A O 1
ATOM 1920 N N . LEU A 1 244 ? 12.212 -1.251 18.000 1.00 96.25 244 LEU A N 1
ATOM 1921 C CA . LEU A 1 244 ? 11.598 -0.483 16.926 1.00 96.25 244 LEU A CA 1
ATOM 1922 C C . LEU A 1 244 ? 11.621 1.015 17.232 1.00 96.25 244 LEU A C 1
ATOM 1924 O O . LEU A 1 244 ? 11.413 1.444 18.371 1.00 96.25 244 LEU A O 1
ATOM 1928 N N . THR A 1 245 ? 11.783 1.801 16.172 1.00 96.31 245 THR A N 1
ATOM 1929 C CA . THR A 1 245 ? 11.530 3.248 16.155 1.00 96.31 245 THR A CA 1
ATOM 1930 C C . THR A 1 245 ? 10.194 3.546 15.466 1.00 96.31 245 THR A C 1
ATOM 1932 O O . THR A 1 245 ? 9.662 2.695 14.752 1.00 96.31 245 THR A O 1
ATOM 1935 N N . LYS A 1 246 ? 9.654 4.767 15.622 1.00 95.56 246 LYS A N 1
ATOM 1936 C CA . LYS A 1 246 ? 8.437 5.193 14.899 1.00 95.56 246 LYS A CA 1
ATOM 1937 C C . LYS A 1 246 ? 8.592 5.038 13.380 1.00 95.56 246 LYS A C 1
ATOM 1939 O O . LYS A 1 246 ? 7.705 4.500 12.726 1.00 95.56 246 LYS A O 1
ATOM 1944 N N . GLY A 1 247 ? 9.741 5.455 12.839 1.00 95.00 247 GLY A N 1
ATOM 1945 C CA . GLY A 1 247 ? 10.041 5.345 11.410 1.00 95.00 247 GLY A CA 1
ATOM 1946 C C . GLY A 1 247 ? 10.090 3.896 10.925 1.00 95.00 247 GLY A C 1
ATOM 1947 O O . GLY A 1 247 ? 9.547 3.589 9.870 1.00 95.00 247 GLY A O 1
ATOM 1948 N N . GLU A 1 248 ? 10.657 2.987 11.721 1.00 95.50 248 GLU A N 1
ATOM 1949 C CA . GLU A 1 248 ? 10.715 1.565 11.367 1.00 95.50 248 GLU A CA 1
ATOM 1950 C C . GLU A 1 248 ? 9.331 0.895 11.392 1.00 95.50 248 GLU A C 1
ATOM 1952 O O . GLU A 1 248 ? 9.048 0.047 10.549 1.00 95.50 248 GLU A O 1
ATOM 1957 N N . VAL A 1 249 ? 8.435 1.306 12.300 1.00 95.50 249 VAL A N 1
ATOM 1958 C CA . VAL A 1 249 ? 7.030 0.853 12.293 1.00 95.50 249 VAL A CA 1
ATOM 1959 C C . VAL A 1 249 ? 6.322 1.317 11.021 1.00 95.50 249 VAL A C 1
ATOM 1961 O O . VAL A 1 249 ? 5.690 0.507 10.347 1.00 95.50 249 VAL A O 1
ATOM 1964 N N . ILE A 1 250 ? 6.457 2.594 10.650 1.00 93.69 250 ILE A N 1
ATOM 1965 C CA . ILE A 1 250 ? 5.875 3.129 9.407 1.00 93.69 250 ILE A CA 1
ATOM 1966 C C . ILE A 1 250 ? 6.420 2.371 8.194 1.00 93.69 250 ILE A C 1
ATOM 1968 O O . ILE A 1 250 ? 5.654 1.945 7.332 1.00 93.69 250 ILE A O 1
ATOM 1972 N N . GLN A 1 251 ? 7.735 2.152 8.156 1.00 94.44 251 GLN A N 1
ATOM 1973 C CA . GLN A 1 251 ? 8.385 1.381 7.106 1.00 94.44 251 GLN A CA 1
ATOM 1974 C C . GLN A 1 251 ? 7.807 -0.036 7.041 1.00 94.44 251 GLN A C 1
ATOM 1976 O O . GLN A 1 251 ? 7.384 -0.452 5.971 1.00 94.44 251 GLN A O 1
ATOM 1981 N N . PHE A 1 252 ? 7.696 -0.751 8.165 1.00 95.69 252 PHE A N 1
ATOM 1982 C CA . PHE A 1 252 ? 7.096 -2.089 8.216 1.00 95.69 252 PHE A CA 1
ATOM 1983 C C . PHE A 1 252 ? 5.693 -2.125 7.588 1.00 95.69 252 PHE A C 1
ATOM 1985 O O . PHE A 1 252 ? 5.418 -2.988 6.754 1.00 95.69 252 PHE A O 1
ATOM 1992 N N . TRP A 1 253 ? 4.826 -1.165 7.919 1.00 93.50 253 TRP A N 1
ATOM 1993 C CA . TRP A 1 253 ? 3.490 -1.075 7.321 1.00 93.50 253 TRP A CA 1
ATOM 1994 C C . TRP A 1 253 ? 3.515 -0.739 5.833 1.00 93.50 253 TRP A C 1
ATOM 1996 O O . TRP A 1 253 ? 2.730 -1.309 5.079 1.00 93.50 253 TRP A O 1
ATOM 2006 N N . GLY A 1 254 ? 4.459 0.090 5.384 1.00 92.75 254 GLY A N 1
ATOM 2007 C CA . GLY A 1 254 ? 4.709 0.310 3.959 1.00 92.75 254 GLY A CA 1
ATOM 2008 C C . GLY A 1 254 ? 5.011 -0.992 3.208 1.00 92.75 254 GLY A C 1
ATOM 2009 O O . GLY A 1 254 ? 4.477 -1.214 2.123 1.00 92.75 254 GLY A O 1
ATOM 2010 N N . TYR A 1 255 ? 5.786 -1.903 3.809 1.00 94.31 255 TYR A N 1
ATOM 2011 C CA . TYR A 1 255 ? 6.030 -3.228 3.227 1.00 94.31 255 TYR A CA 1
ATOM 2012 C C . TYR A 1 255 ? 4.769 -4.097 3.244 1.00 94.31 255 TYR A C 1
ATOM 2014 O O . TYR A 1 255 ? 4.494 -4.765 2.255 1.00 94.31 255 TYR A O 1
ATOM 2022 N N . VAL A 1 256 ? 3.975 -4.081 4.321 1.00 93.19 256 VAL A N 1
ATOM 2023 C CA . VAL A 1 256 ? 2.699 -4.824 4.382 1.00 93.19 256 VAL A CA 1
ATOM 2024 C C . VAL A 1 256 ? 1.726 -4.360 3.290 1.00 93.19 256 VAL A C 1
ATOM 2026 O O . VAL A 1 256 ? 1.075 -5.194 2.664 1.00 93.19 256 VAL A O 1
ATOM 2029 N N . LEU A 1 257 ? 1.664 -3.054 3.017 1.00 90.88 257 LEU A N 1
ATOM 2030 C CA . LEU A 1 257 ? 0.871 -2.498 1.919 1.00 90.88 257 LEU A CA 1
ATOM 2031 C C . LEU A 1 257 ? 1.429 -2.884 0.550 1.00 90.88 257 LEU A C 1
ATOM 2033 O O . LEU A 1 257 ? 0.671 -3.280 -0.322 1.00 90.88 257 LEU A O 1
ATOM 2037 N N . ALA A 1 258 ? 2.745 -2.819 0.350 1.00 90.38 258 ALA A N 1
ATOM 2038 C CA . ALA A 1 258 ? 3.341 -3.270 -0.906 1.00 90.38 258 ALA A CA 1
ATOM 2039 C C . ALA A 1 258 ? 3.025 -4.754 -1.164 1.00 90.38 258 ALA A C 1
ATOM 2041 O O . ALA A 1 258 ? 2.638 -5.126 -2.268 1.00 90.38 258 ALA A O 1
ATOM 2042 N N . LEU A 1 259 ? 3.107 -5.594 -0.128 1.00 91.19 259 LEU A N 1
ATOM 2043 C CA . LEU A 1 259 ? 2.766 -7.013 -0.211 1.00 91.19 259 LEU A CA 1
ATOM 2044 C C . LEU A 1 259 ? 1.297 -7.255 -0.579 1.00 91.19 259 LEU A C 1
ATOM 2046 O O . LEU A 1 259 ? 1.016 -8.237 -1.262 1.00 91.19 259 LEU A O 1
ATOM 2050 N N . SER A 1 260 ? 0.363 -6.384 -0.179 1.00 90.69 260 SER A N 1
ATOM 2051 C CA . SER A 1 260 ? -1.056 -6.552 -0.530 1.00 90.69 260 SER A CA 1
ATOM 2052 C C . SER A 1 260 ? -1.338 -6.332 -2.021 1.00 90.69 260 SER A C 1
ATOM 2054 O O . SER A 1 260 ? -2.326 -6.854 -2.534 1.00 90.69 260 SER A O 1
ATOM 2056 N N . LEU A 1 261 ? -0.449 -5.628 -2.732 1.00 87.56 261 LEU A N 1
ATOM 2057 C CA . LEU A 1 261 ? -0.533 -5.422 -4.181 1.00 87.56 261 LEU A CA 1
ATOM 2058 C C . LEU A 1 261 ? -0.014 -6.622 -4.990 1.00 87.56 261 LEU A C 1
ATOM 2060 O O . LEU A 1 261 ? -0.298 -6.731 -6.181 1.00 87.56 261 LEU A O 1
ATOM 2064 N N . HIS A 1 262 ? 0.724 -7.537 -4.360 1.00 84.19 262 HIS A N 1
ATOM 2065 C CA . HIS A 1 262 ? 1.317 -8.702 -5.013 1.00 84.19 262 HIS A CA 1
ATOM 2066 C C . HIS A 1 262 ? 0.599 -9.983 -4.582 1.00 84.19 262 HIS A C 1
ATOM 2068 O O . HIS A 1 262 ? 1.058 -10.732 -3.720 1.00 84.19 262 HIS A O 1
ATOM 2074 N N . THR A 1 263 ? -0.558 -10.238 -5.194 1.00 77.19 263 THR A N 1
ATOM 2075 C CA . THR A 1 263 ? -1.311 -11.477 -4.961 1.00 77.19 263 THR A CA 1
ATOM 2076 C C . THR A 1 263 ? -0.637 -12.660 -5.667 1.00 77.19 263 THR A C 1
ATOM 2078 O O . THR A 1 263 ? -0.244 -12.562 -6.825 1.00 77.19 263 THR A O 1
ATOM 2081 N N . GLY A 1 264 ? -0.477 -13.784 -4.963 1.00 75.50 264 GLY A N 1
ATOM 2082 C CA . GLY A 1 264 ? -0.002 -15.052 -5.538 1.00 75.50 264 GLY A CA 1
ATOM 2083 C C . GLY A 1 264 ? 1.487 -15.366 -5.363 1.00 75.50 264 GLY A C 1
ATOM 2084 O O . GLY A 1 264 ? 1.868 -16.525 -5.503 1.00 75.50 264 GLY A O 1
ATOM 2085 N N . GLU A 1 265 ? 2.316 -14.394 -4.985 1.00 80.44 265 GLU A N 1
ATOM 2086 C CA . GLU A 1 265 ? 3.747 -14.622 -4.766 1.00 80.44 265 GLU A CA 1
ATOM 2087 C C . GLU A 1 265 ? 4.048 -14.897 -3.284 1.00 80.44 265 GLU A C 1
ATOM 2089 O O . GLU A 1 265 ? 3.430 -14.317 -2.384 1.00 80.44 265 GLU A O 1
ATOM 2094 N N . SER A 1 266 ? 4.995 -15.795 -2.993 1.00 86.44 266 SER A N 1
ATOM 2095 C CA . SER A 1 266 ? 5.334 -16.080 -1.596 1.00 86.44 266 SER A CA 1
ATOM 2096 C C . SER A 1 266 ? 6.108 -14.914 -0.975 1.00 86.44 266 SER A C 1
ATOM 2098 O O . SER A 1 266 ? 6.984 -14.320 -1.600 1.00 86.44 266 SER A O 1
ATOM 2100 N N . ILE A 1 267 ? 5.813 -14.593 0.289 1.00 88.38 267 ILE A N 1
ATOM 2101 C CA . ILE A 1 267 ? 6.423 -13.448 0.994 1.00 88.38 267 ILE A CA 1
ATOM 2102 C C . ILE A 1 267 ? 7.954 -13.543 1.005 1.00 88.38 267 ILE A C 1
ATOM 2104 O O . ILE A 1 267 ? 8.637 -12.535 0.851 1.00 88.38 267 ILE A O 1
ATOM 2108 N N . ASP A 1 268 ? 8.494 -14.754 1.121 1.00 86.31 268 ASP A N 1
ATOM 2109 C CA . ASP A 1 268 ? 9.936 -15.008 1.158 1.00 86.31 268 ASP A CA 1
ATOM 2110 C C . ASP A 1 268 ? 10.627 -14.622 -0.158 1.00 86.31 268 ASP A C 1
ATOM 2112 O O . ASP A 1 268 ? 11.782 -14.201 -0.159 1.00 86.31 268 ASP A O 1
ATOM 2116 N N . ARG A 1 269 ? 9.903 -14.702 -1.279 1.00 87.62 269 ARG A N 1
ATOM 2117 C CA . ARG A 1 269 ? 10.411 -14.371 -2.616 1.00 87.62 269 ARG A CA 1
ATOM 2118 C C . ARG A 1 269 ? 10.347 -12.882 -2.935 1.00 87.62 269 ARG A C 1
ATOM 2120 O O . ARG A 1 269 ? 11.035 -12.433 -3.844 1.00 87.62 269 ARG A O 1
ATOM 2127 N N . MET A 1 270 ? 9.600 -12.096 -2.163 1.00 90.56 270 MET A N 1
ATOM 2128 C CA . MET A 1 270 ? 9.463 -10.648 -2.380 1.00 90.56 270 MET A CA 1
ATOM 2129 C C . MET A 1 270 ? 10.766 -9.879 -2.112 1.00 90.56 270 MET A C 1
ATOM 2131 O O . MET A 1 270 ? 10.934 -8.754 -2.578 1.00 90.56 270 MET A O 1
ATOM 2135 N N . TRP A 1 271 ? 11.696 -10.495 -1.377 1.00 92.88 271 TRP A N 1
ATOM 2136 C CA . TRP A 1 271 ? 13.051 -9.995 -1.126 1.00 92.88 271 TRP A CA 1
ATOM 2137 C C . TRP A 1 271 ? 14.110 -10.614 -2.044 1.00 92.88 271 TRP A C 1
ATOM 2139 O O . TRP A 1 271 ? 15.291 -10.340 -1.856 1.00 92.88 271 TRP A O 1
ATOM 2149 N N . SER A 1 272 ? 13.716 -11.464 -2.996 1.00 88.56 272 SER A N 1
ATOM 2150 C CA . SER A 1 272 ? 14.658 -12.061 -3.938 1.00 88.56 272 SER A CA 1
ATOM 2151 C C . SER A 1 272 ? 15.109 -11.041 -4.983 1.00 88.56 272 SER A C 1
ATOM 2153 O O . SER A 1 272 ? 14.316 -10.214 -5.431 1.00 88.56 272 SER A O 1
ATOM 2155 N N . ASP A 1 273 ? 16.366 -11.158 -5.405 1.00 83.12 273 ASP A N 1
ATOM 2156 C CA . ASP A 1 273 ? 16.924 -10.439 -6.555 1.00 83.12 273 ASP A CA 1
ATOM 2157 C C . ASP A 1 273 ? 16.839 -11.264 -7.848 1.00 83.12 273 ASP A C 1
ATOM 2159 O O . ASP A 1 273 ? 17.039 -10.743 -8.946 1.00 83.12 273 ASP A O 1
ATOM 2163 N N . THR A 1 274 ? 16.558 -12.566 -7.738 1.00 82.25 274 THR A N 1
ATOM 2164 C CA . THR A 1 274 ? 16.540 -13.474 -8.884 1.00 82.25 274 THR A CA 1
ATOM 2165 C C . THR A 1 274 ? 15.156 -13.534 -9.537 1.00 82.25 274 THR A C 1
ATOM 2167 O O . THR A 1 274 ? 14.157 -13.769 -8.846 1.00 82.25 274 THR A O 1
ATOM 2170 N N . PRO A 1 275 ? 15.074 -13.358 -10.872 1.00 76.06 275 PRO A N 1
ATOM 2171 C CA . PRO A 1 275 ? 13.861 -13.640 -11.632 1.00 76.06 275 PRO A CA 1
ATOM 2172 C C . PRO A 1 275 ? 13.447 -15.101 -11.457 1.00 76.06 275 PRO A C 1
ATOM 2174 O O . PRO A 1 275 ? 14.302 -15.988 -11.389 1.00 76.06 275 PRO A O 1
ATOM 2177 N N . GLN A 1 276 ? 12.143 -15.363 -11.402 1.00 71.56 276 GLN A N 1
ATOM 2178 C CA . GLN A 1 276 ? 11.654 -16.728 -11.272 1.00 71.56 276 GLN A CA 1
ATOM 2179 C C . GLN A 1 276 ? 11.454 -17.393 -12.634 1.00 71.56 276 GLN A C 1
ATOM 2181 O O . GLN A 1 276 ? 11.070 -16.731 -13.602 1.00 71.56 276 GLN A O 1
ATOM 2186 N N . PRO A 1 277 ? 11.654 -18.719 -12.719 1.00 74.19 277 PRO A N 1
ATOM 2187 C CA . PRO A 1 277 ? 11.277 -19.476 -13.903 1.00 74.19 277 PRO A CA 1
ATOM 2188 C C . PRO A 1 277 ? 9.777 -19.311 -14.179 1.00 74.19 277 PRO A C 1
ATOM 2190 O O . PRO A 1 277 ? 8.950 -19.633 -13.329 1.00 74.19 277 PRO A O 1
ATOM 2193 N N . GLY A 1 278 ? 9.428 -18.810 -15.364 1.00 74.50 278 GLY A N 1
ATOM 2194 C CA . GLY A 1 278 ? 8.036 -18.631 -15.786 1.00 74.50 278 GLY A CA 1
ATOM 2195 C C . GLY A 1 278 ? 7.396 -17.293 -15.405 1.00 74.50 278 GLY A C 1
ATOM 2196 O O . GLY A 1 278 ? 6.244 -17.069 -15.770 1.00 74.50 278 GLY A O 1
ATOM 2197 N N . THR A 1 279 ? 8.113 -16.380 -14.737 1.00 69.75 279 THR A N 1
ATOM 2198 C CA . THR A 1 279 ? 7.629 -15.009 -14.515 1.00 69.75 279 THR A CA 1
ATOM 2199 C C . THR A 1 279 ? 8.316 -14.037 -15.471 1.00 69.75 279 THR A C 1
ATOM 2201 O O . THR A 1 279 ? 9.535 -14.031 -15.617 1.00 69.75 279 THR A O 1
ATOM 2204 N N . ILE A 1 280 ? 7.526 -13.190 -16.137 1.00 70.25 280 ILE A N 1
ATOM 2205 C CA . ILE A 1 280 ? 8.046 -12.174 -17.072 1.00 70.25 280 ILE A CA 1
ATOM 2206 C C . ILE A 1 280 ? 8.703 -11.016 -16.305 1.00 70.25 280 ILE A C 1
ATOM 2208 O O . ILE A 1 280 ? 9.633 -10.380 -16.798 1.00 70.25 280 ILE A O 1
ATOM 2212 N N . LEU A 1 281 ? 8.225 -10.741 -15.088 1.00 72.69 281 LEU A N 1
ATOM 2213 C CA . LEU A 1 281 ? 8.731 -9.669 -14.240 1.00 72.69 281 LEU A CA 1
ATOM 2214 C C . LEU A 1 281 ? 9.574 -10.241 -13.092 1.00 72.69 281 LEU A C 1
ATOM 2216 O O . LEU A 1 281 ? 9.205 -11.276 -12.523 1.00 72.69 281 LEU A O 1
ATOM 2220 N N . PRO A 1 282 ? 10.694 -9.584 -12.738 1.00 73.31 282 PRO A N 1
ATOM 2221 C CA . PRO A 1 282 ? 11.419 -9.913 -11.523 1.00 73.31 282 PRO A CA 1
ATOM 2222 C C . PRO A 1 282 ? 10.560 -9.572 -10.293 1.00 73.31 282 PRO A C 1
ATOM 2224 O O . PRO A 1 282 ? 9.705 -8.681 -10.364 1.00 73.31 282 PRO A O 1
ATOM 2227 N N . PRO A 1 283 ? 10.781 -10.254 -9.156 1.00 80.56 283 PRO A N 1
ATOM 2228 C CA . PRO A 1 283 ? 10.133 -9.895 -7.902 1.00 80.56 283 PRO A CA 1
ATOM 2229 C C . PRO A 1 283 ? 10.448 -8.436 -7.512 1.00 80.56 283 PRO A C 1
ATOM 2231 O O . PRO A 1 283 ? 11.459 -7.881 -7.951 1.00 80.56 283 PRO A O 1
ATOM 2234 N N . PRO A 1 284 ? 9.622 -7.800 -6.660 1.00 84.75 284 PRO A N 1
ATOM 2235 C CA . PRO A 1 284 ? 9.741 -6.370 -6.350 1.00 84.75 284 PRO A CA 1
ATOM 2236 C C . PRO A 1 284 ? 11.071 -5.939 -5.717 1.00 84.75 284 PRO A C 1
ATOM 2238 O O . PRO A 1 284 ? 11.339 -4.739 -5.642 1.00 84.75 284 PRO A O 1
ATOM 2241 N N . ASN A 1 285 ? 11.879 -6.897 -5.244 1.00 88.94 285 ASN A N 1
ATOM 2242 C CA . ASN A 1 285 ? 13.094 -6.678 -4.470 1.00 88.94 285 ASN A CA 1
ATOM 2243 C C . ASN A 1 285 ? 12.852 -5.674 -3.337 1.00 88.94 285 ASN A C 1
ATOM 2245 O O . ASN A 1 285 ? 13.387 -4.563 -3.310 1.00 88.94 285 ASN A O 1
ATOM 2249 N N . LEU A 1 286 ? 12.002 -6.063 -2.388 1.00 91.44 286 LEU A N 1
ATOM 2250 C CA . LEU A 1 286 ? 11.623 -5.180 -1.292 1.00 91.44 286 LEU A CA 1
ATOM 2251 C C . LEU A 1 286 ? 12.822 -4.798 -0.407 1.00 91.44 286 LEU A C 1
ATOM 2253 O O . LEU A 1 286 ? 12.821 -3.720 0.181 1.00 91.44 286 LEU A O 1
ATOM 2257 N N . GLY A 1 287 ? 13.882 -5.613 -0.368 1.00 89.25 287 GLY A N 1
ATOM 2258 C CA . GLY A 1 287 ? 15.085 -5.354 0.429 1.00 89.25 287 GLY A CA 1
ATOM 2259 C C . GLY A 1 287 ? 15.791 -4.037 0.096 1.00 89.25 287 GLY A C 1
ATOM 2260 O O . GLY A 1 287 ? 16.351 -3.403 0.994 1.00 89.25 287 GLY A O 1
ATOM 2261 N N . ARG A 1 288 ? 15.695 -3.565 -1.156 1.00 89.88 288 ARG A N 1
ATOM 2262 C CA . ARG A 1 288 ? 16.282 -2.283 -1.590 1.00 89.88 288 ARG A CA 1
ATOM 2263 C C . ARG A 1 288 ? 15.719 -1.065 -0.852 1.00 89.88 288 ARG A C 1
ATOM 2265 O O . ARG A 1 288 ? 16.332 -0.003 -0.865 1.00 89.88 288 ARG A O 1
ATOM 2272 N N . HIS A 1 289 ? 14.563 -1.206 -0.200 1.00 90.19 289 HIS A N 1
ATOM 2273 C CA . HIS A 1 289 ? 13.893 -0.133 0.532 1.00 90.19 289 HIS A CA 1
ATOM 2274 C C . HIS A 1 289 ? 14.255 -0.106 2.027 1.00 90.19 289 HIS A C 1
ATOM 2276 O O . HIS A 1 289 ? 13.501 0.446 2.828 1.00 90.19 289 HIS A O 1
ATOM 2282 N N . GLY A 1 290 ? 15.365 -0.731 2.435 1.00 91.81 290 GLY A N 1
ATOM 2283 C CA . GLY A 1 290 ? 16.008 -0.513 3.738 1.00 91.81 290 GLY A CA 1
ATOM 2284 C C . GLY A 1 290 ? 15.677 -1.500 4.865 1.00 91.81 290 GLY A C 1
ATOM 2285 O O . GLY A 1 290 ? 16.323 -1.434 5.907 1.00 91.81 290 GLY A O 1
ATOM 2286 N N . MET A 1 291 ? 14.738 -2.435 4.686 1.00 94.94 291 MET A N 1
ATOM 2287 C CA . MET A 1 291 ? 14.442 -3.486 5.668 1.00 94.94 291 MET A CA 1
ATOM 2288 C C . MET A 1 291 ? 14.796 -4.855 5.090 1.00 94.94 291 MET A C 1
ATOM 2290 O O . MET A 1 291 ? 14.210 -5.308 4.106 1.00 94.94 291 MET A O 1
ATOM 2294 N N . CYS A 1 292 ? 15.750 -5.545 5.718 1.00 94.38 292 CYS A N 1
ATOM 2295 C CA . CYS A 1 292 ? 16.121 -6.891 5.294 1.00 94.38 292 CYS A CA 1
ATOM 2296 C C . CYS A 1 292 ? 15.015 -7.906 5.626 1.00 94.38 292 CYS A C 1
ATOM 2298 O O . CYS A 1 292 ? 14.278 -7.749 6.605 1.00 94.38 292 CYS A O 1
ATOM 2300 N N . TYR A 1 293 ? 14.942 -8.987 4.845 1.00 94.75 293 TYR A N 1
ATOM 2301 C CA . TYR A 1 293 ? 13.927 -10.032 5.010 1.00 94.75 293 TYR A CA 1
ATOM 2302 C C . TYR A 1 293 ? 13.893 -10.604 6.436 1.00 94.75 293 TYR A C 1
ATOM 2304 O O . TYR A 1 293 ? 12.826 -10.733 7.031 1.00 94.75 293 TYR A O 1
ATOM 2312 N N . ASN A 1 294 ? 15.060 -10.875 7.032 1.00 95.56 294 ASN A N 1
ATOM 2313 C CA . ASN A 1 294 ? 15.145 -11.425 8.388 1.00 95.56 294 ASN A CA 1
ATOM 2314 C C . ASN A 1 294 ? 14.568 -10.473 9.444 1.00 95.56 294 ASN A C 1
ATOM 2316 O O . ASN A 1 294 ? 13.881 -10.922 10.363 1.00 95.56 294 ASN A O 1
ATOM 2320 N N . ARG A 1 295 ? 14.801 -9.160 9.299 1.00 95.75 295 ARG A N 1
ATOM 2321 C CA . ARG A 1 295 ? 14.208 -8.152 10.182 1.00 95.75 295 ARG A CA 1
ATOM 2322 C C . ARG A 1 295 ? 12.698 -8.096 9.982 1.00 95.75 295 ARG A C 1
ATOM 2324 O O . ARG A 1 295 ? 11.976 -8.221 10.963 1.00 95.75 295 ARG A O 1
ATOM 2331 N N . PHE A 1 296 ? 12.217 -8.020 8.741 1.00 96.38 296 PHE A N 1
ATOM 2332 C CA . PHE A 1 296 ? 10.781 -8.040 8.441 1.00 96.38 296 PHE A CA 1
ATOM 2333 C C . PHE A 1 296 ? 10.082 -9.279 9.025 1.00 96.38 296 PHE A C 1
ATOM 2335 O O . PHE A 1 296 ? 9.078 -9.163 9.729 1.00 96.38 296 PHE A O 1
ATOM 2342 N N . LYS A 1 297 ? 10.650 -10.471 8.801 1.00 96.00 297 LYS A N 1
ATOM 2343 C CA . LYS A 1 297 ? 10.147 -11.746 9.331 1.00 96.00 297 LYS A CA 1
ATOM 2344 C C . LYS A 1 297 ? 10.088 -11.738 10.855 1.00 96.00 297 LYS A C 1
ATOM 2346 O O . LYS A 1 297 ? 9.080 -12.150 11.431 1.00 96.00 297 LYS A O 1
ATOM 2351 N N . LYS A 1 298 ? 11.143 -11.240 11.509 1.00 96.19 298 LYS A N 1
ATOM 2352 C CA . LYS A 1 298 ? 11.178 -11.106 12.966 1.00 96.19 298 LYS A CA 1
ATOM 2353 C C . LYS A 1 298 ? 10.077 -10.170 13.447 1.00 96.19 298 LYS A C 1
ATOM 2355 O O . LYS A 1 298 ? 9.301 -10.580 14.305 1.00 96.19 298 LYS A O 1
ATOM 2360 N N . LEU A 1 299 ? 9.964 -8.971 12.877 1.00 96.56 299 LEU A N 1
ATOM 2361 C CA . LEU A 1 299 ? 8.933 -8.001 13.248 1.00 96.56 299 LEU A CA 1
ATOM 2362 C C . LEU A 1 299 ? 7.529 -8.586 13.092 1.00 96.56 299 LEU A C 1
ATOM 2364 O O . LEU A 1 299 ? 6.751 -8.553 14.040 1.00 96.56 299 LEU A O 1
ATOM 2368 N N . ARG A 1 300 ? 7.245 -9.236 11.961 1.00 95.50 300 ARG A N 1
ATOM 2369 C CA . ARG A 1 300 ? 5.965 -9.911 11.714 1.00 95.50 300 ARG A CA 1
ATOM 2370 C C . ARG A 1 300 ? 5.636 -10.976 12.765 1.00 95.50 300 ARG A C 1
ATOM 2372 O O . ARG A 1 300 ? 4.473 -11.128 13.115 1.00 95.50 300 ARG A O 1
ATOM 2379 N N . SER A 1 301 ? 6.636 -11.703 13.268 1.00 95.38 301 SER A N 1
ATOM 2380 C CA . SER A 1 301 ? 6.432 -12.739 14.294 1.00 95.38 301 SER A CA 1
ATOM 2381 C C . SER A 1 301 ? 6.173 -12.200 15.703 1.00 95.38 301 SER A C 1
ATOM 2383 O O . SER A 1 301 ? 5.606 -12.916 16.524 1.00 95.38 301 SER A O 1
ATOM 2385 N N . VAL A 1 302 ? 6.600 -10.969 16.005 1.00 95.56 302 VAL A N 1
ATOM 2386 C CA . VAL A 1 302 ? 6.515 -10.403 17.364 1.00 95.56 302 VAL A CA 1
ATOM 2387 C C . VAL A 1 302 ? 5.585 -9.199 17.478 1.00 95.56 302 VAL A C 1
ATOM 2389 O O . VAL A 1 302 ? 5.342 -8.742 18.595 1.00 95.56 302 VAL A O 1
ATOM 2392 N N . LEU A 1 303 ? 5.063 -8.693 16.358 1.00 95.31 303 LEU A N 1
ATOM 2393 C CA . LEU A 1 303 ? 4.148 -7.558 16.318 1.00 95.31 303 LEU A CA 1
ATOM 2394 C C . LEU A 1 303 ? 2.977 -7.768 17.285 1.00 95.31 303 LEU A C 1
ATOM 2396 O O . LEU A 1 303 ? 2.347 -8.825 17.309 1.00 95.31 303 LEU A O 1
ATOM 2400 N N . SER A 1 304 ? 2.709 -6.759 18.109 1.00 94.56 304 SER A N 1
ATOM 2401 C CA . SER A 1 304 ? 1.685 -6.811 19.149 1.00 94.56 304 SER A CA 1
ATOM 2402 C C . SER A 1 304 ? 1.000 -5.460 19.271 1.00 94.56 304 SER A C 1
ATOM 2404 O O . SER A 1 304 ? 1.665 -4.426 19.241 1.00 94.56 304 SER A O 1
ATOM 2406 N N . PHE A 1 305 ? -0.317 -5.482 19.463 1.00 93.94 305 PHE A N 1
ATOM 2407 C CA . PHE A 1 305 ? -1.147 -4.277 19.575 1.00 93.94 305 PHE A CA 1
ATOM 2408 C C . PHE A 1 305 ? -1.724 -4.071 20.977 1.00 93.94 305 PHE A C 1
ATOM 2410 O O . PHE A 1 305 ? -2.313 -3.033 21.250 1.00 93.94 305 PHE A O 1
ATOM 2417 N N . GLY A 1 306 ? -1.534 -5.042 21.865 1.00 93.88 306 GLY A N 1
ATOM 2418 C CA . GLY A 1 306 ? -2.108 -5.035 23.197 1.00 93.88 306 GLY A CA 1
ATOM 2419 C C . GLY A 1 306 ? -1.437 -6.052 24.121 1.00 93.88 306 GLY A C 1
ATOM 2420 O O . GLY A 1 306 ? -0.4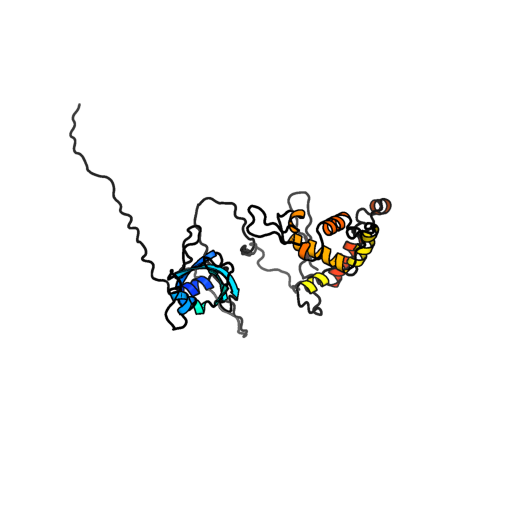16 -6.655 23.750 1.00 93.88 306 GLY A O 1
ATOM 2421 N N . PRO A 1 307 ? -1.978 -6.213 25.340 1.00 93.25 307 PRO A N 1
ATOM 2422 C CA . PRO A 1 307 ? -1.504 -7.180 26.320 1.00 93.25 307 PRO A CA 1
ATOM 2423 C C . PRO A 1 307 ? -1.602 -8.618 25.801 1.00 93.25 307 PRO A C 1
ATOM 2425 O O . PRO A 1 307 ? -2.461 -8.955 24.986 1.00 93.25 307 PRO A O 1
ATOM 2428 N N . SER A 1 308 ? -0.701 -9.466 26.291 1.00 89.38 308 SER A N 1
ATOM 2429 C CA . SER A 1 308 ? -0.656 -10.899 25.980 1.00 89.38 308 SER A CA 1
ATOM 2430 C C . SER A 1 308 ? -0.708 -11.773 27.234 1.00 89.38 308 SER A C 1
ATOM 2432 O O . SER A 1 308 ? -0.450 -12.970 27.148 1.00 89.38 308 SER A O 1
ATOM 2434 N N . ASP A 1 309 ? -0.976 -11.189 28.404 1.00 93.12 309 ASP A N 1
ATOM 2435 C CA . ASP A 1 309 ? -1.121 -11.934 29.648 1.00 93.12 309 ASP A CA 1
ATOM 2436 C C . ASP A 1 309 ? -2.481 -12.641 29.715 1.00 93.12 309 ASP A C 1
ATOM 2438 O O . ASP A 1 309 ? -3.526 -12.109 29.331 1.00 93.12 309 ASP A O 1
ATOM 2442 N N . GLU A 1 310 ? -2.459 -13.872 30.218 1.00 92.88 310 GLU A N 1
ATOM 2443 C CA . GLU A 1 310 ? -3.626 -14.750 30.223 1.00 92.88 310 GLU A CA 1
ATOM 2444 C C . GLU A 1 310 ? -4.775 -14.189 31.073 1.00 92.88 310 GLU A C 1
ATOM 2446 O O . GLU A 1 310 ? -5.945 -14.350 30.731 1.00 92.88 310 GLU A O 1
ATOM 2451 N N . GLN A 1 311 ? -4.459 -13.491 32.166 1.00 94.69 311 GLN A N 1
ATOM 2452 C CA . GLN A 1 311 ? -5.468 -12.928 33.058 1.00 94.69 311 GLN A CA 1
ATOM 2453 C C . GLN A 1 311 ? -6.304 -11.849 32.361 1.00 94.69 311 GLN A C 1
ATOM 2455 O O . GLN A 1 311 ? -7.529 -11.838 32.513 1.00 94.69 311 GLN A O 1
ATOM 2460 N N . THR A 1 312 ? -5.668 -10.969 31.586 1.00 92.56 312 THR A N 1
ATOM 2461 C CA . THR A 1 312 ? -6.372 -9.952 30.801 1.00 92.56 312 THR A CA 1
ATOM 2462 C C . THR A 1 312 ? -7.190 -10.595 29.685 1.00 92.56 312 THR A C 1
ATOM 2464 O O . THR A 1 312 ? -8.373 -10.285 29.552 1.00 92.56 312 THR A O 1
ATOM 2467 N N . LEU A 1 313 ? -6.621 -11.562 28.957 1.00 93.12 313 LEU A N 1
ATOM 2468 C CA . LEU A 1 313 ? -7.318 -12.254 27.865 1.00 93.12 313 LEU A CA 1
ATOM 2469 C C . LEU A 1 313 ? -8.519 -13.089 28.337 1.00 93.12 313 LEU A C 1
ATOM 2471 O O . LEU A 1 313 ? -9.503 -13.214 27.613 1.00 93.12 313 LEU A O 1
ATOM 2475 N N . ARG A 1 314 ? -8.483 -13.632 29.561 1.00 94.00 314 ARG A N 1
ATOM 2476 C CA . ARG A 1 314 ? -9.634 -14.325 30.168 1.00 94.00 314 ARG A CA 1
ATOM 2477 C C . ARG A 1 314 ? -10.793 -13.376 30.480 1.00 94.00 314 ARG A C 1
ATOM 2479 O O . ARG A 1 314 ? -11.943 -13.788 30.383 1.00 94.00 314 ARG A O 1
ATOM 2486 N N . LYS A 1 315 ? -10.503 -12.134 30.884 1.00 95.88 315 LYS A N 1
ATOM 2487 C CA . LYS A 1 315 ? -11.530 -11.111 31.154 1.00 95.88 315 LYS A CA 1
ATOM 2488 C C . LYS A 1 315 ? -12.088 -10.523 29.864 1.00 95.88 315 LYS A C 1
ATOM 2490 O O . LYS A 1 315 ? -13.282 -10.261 29.774 1.00 95.88 315 LYS A O 1
ATOM 2495 N N . ASP A 1 316 ? -11.216 -10.314 28.889 1.00 95.50 316 ASP A N 1
ATOM 2496 C CA . ASP A 1 316 ? -11.557 -9.760 27.593 1.00 95.50 316 ASP A CA 1
ATOM 2497 C C . ASP A 1 316 ? -10.730 -10.443 26.492 1.00 95.50 316 ASP A C 1
ATOM 2499 O O . ASP A 1 316 ? -9.567 -10.087 26.275 1.00 95.50 316 ASP A O 1
ATOM 2503 N N . PRO A 1 317 ? -11.334 -11.387 25.746 1.00 94.19 317 PRO A N 1
ATOM 2504 C CA . PRO A 1 317 ? -10.648 -12.097 24.670 1.00 94.19 317 PRO A CA 1
ATOM 2505 C C . PRO A 1 317 ? -10.120 -11.184 23.561 1.00 94.19 317 PRO A C 1
ATOM 2507 O O . PRO A 1 317 ? -9.237 -11.595 22.816 1.00 94.19 317 PRO A O 1
ATOM 2510 N N . TRP A 1 318 ? -10.634 -9.955 23.444 1.00 94.25 318 TRP A N 1
ATOM 2511 C CA . TRP A 1 318 ? -10.232 -8.976 22.431 1.00 94.25 318 TRP A CA 1
ATOM 2512 C C . TRP A 1 318 ? -9.198 -7.966 22.936 1.00 94.25 318 TRP A C 1
ATOM 2514 O O . TRP A 1 318 ? -8.794 -7.085 22.174 1.00 94.25 318 TRP A O 1
ATOM 2524 N N . ALA A 1 319 ? -8.727 -8.084 24.181 1.00 94.19 319 ALA A N 1
ATOM 2525 C CA . ALA A 1 319 ? -7.843 -7.092 24.792 1.00 94.19 319 ALA A CA 1
ATOM 2526 C C . ALA A 1 319 ? -6.562 -6.842 23.979 1.00 94.19 319 ALA A C 1
ATOM 2528 O O . ALA A 1 319 ? -6.062 -5.722 23.937 1.00 94.19 319 ALA A O 1
ATOM 2529 N N . PHE A 1 320 ? -6.063 -7.857 23.267 1.00 92.81 320 PHE A N 1
ATOM 2530 C CA . PHE A 1 320 ? -4.859 -7.759 22.439 1.00 92.81 320 PHE A CA 1
ATOM 2531 C C . PHE A 1 320 ? -4.981 -6.795 21.240 1.00 92.81 320 PHE A C 1
ATOM 2533 O O . PHE A 1 320 ? -3.956 -6.420 20.674 1.00 92.81 320 PHE A O 1
ATOM 2540 N N . VAL A 1 321 ? -6.197 -6.396 20.843 1.00 94.19 321 VAL A N 1
ATOM 2541 C CA . VAL A 1 321 ? -6.472 -5.426 19.757 1.00 94.19 321 VAL A CA 1
ATOM 2542 C C . VAL A 1 321 ? -7.463 -4.329 20.150 1.00 94.19 321 VAL A C 1
ATOM 2544 O O . VAL A 1 321 ? -7.669 -3.399 19.371 1.00 94.19 321 VAL A O 1
ATOM 2547 N N . ARG A 1 322 ? -8.083 -4.403 21.333 1.00 94.56 322 ARG A N 1
ATOM 2548 C CA . ARG A 1 322 ? -9.168 -3.498 21.738 1.00 94.56 322 ARG A CA 1
ATOM 2549 C C . ARG A 1 322 ? -8.774 -2.028 21.675 1.00 94.56 322 ARG A C 1
ATOM 2551 O O . ARG A 1 322 ? -9.543 -1.232 21.138 1.00 94.56 322 ARG A O 1
ATOM 2558 N N . ASP A 1 323 ? -7.594 -1.676 22.173 1.00 93.94 323 ASP A N 1
ATOM 2559 C CA . ASP A 1 323 ? -7.117 -0.289 22.163 1.00 93.94 323 ASP A CA 1
ATOM 2560 C C . ASP A 1 323 ? -6.960 0.228 20.729 1.00 93.94 323 ASP A C 1
ATOM 2562 O O . ASP A 1 323 ? -7.416 1.323 20.409 1.00 93.94 323 ASP A O 1
ATOM 2566 N N . LEU A 1 324 ? -6.406 -0.596 19.832 1.00 93.44 324 LEU A N 1
ATOM 2567 C CA . LEU A 1 324 ? -6.263 -0.252 18.419 1.00 93.44 324 LEU A CA 1
ATOM 2568 C C . LEU A 1 324 ? -7.625 -0.039 17.748 1.00 93.44 324 LEU A C 1
ATOM 2570 O O . LEU A 1 324 ? -7.809 0.948 17.043 1.00 93.44 324 LEU A O 1
ATOM 2574 N N . VAL A 1 325 ? -8.583 -0.941 17.979 1.00 93.62 325 VAL A N 1
ATOM 2575 C CA . VAL A 1 325 ? -9.946 -0.831 17.429 1.00 93.62 325 VAL A CA 1
ATOM 2576 C C . VAL A 1 325 ? -10.665 0.396 17.987 1.00 93.62 325 VAL A C 1
ATOM 2578 O O . VAL A 1 325 ? -11.356 1.091 17.249 1.00 93.62 325 VAL A O 1
ATOM 2581 N N . THR A 1 326 ? -10.482 0.696 19.273 1.00 94.69 326 THR A N 1
ATOM 2582 C CA . THR A 1 326 ? -11.083 1.869 19.921 1.00 94.69 326 THR A CA 1
ATOM 2583 C C . THR A 1 326 ? -10.540 3.159 19.316 1.00 94.69 326 THR A C 1
ATOM 2585 O O . THR A 1 326 ? -11.324 4.029 18.944 1.00 94.69 326 THR A O 1
ATOM 2588 N N . LEU A 1 327 ? -9.216 3.258 19.152 1.00 93.56 327 LEU A N 1
ATOM 2589 C CA . LEU A 1 327 ? -8.571 4.389 18.484 1.00 93.56 327 LEU A CA 1
ATOM 2590 C C . LEU A 1 327 ? -9.038 4.518 17.031 1.00 93.56 327 LEU A C 1
ATOM 2592 O O . LEU A 1 327 ? -9.405 5.607 16.605 1.00 93.56 327 LEU A O 1
ATOM 2596 N N . PHE A 1 328 ? -9.092 3.407 16.291 1.00 92.94 328 PHE A N 1
ATOM 2597 C CA . PHE A 1 328 ? -9.574 3.387 14.911 1.00 92.94 328 PHE A CA 1
ATOM 2598 C C . PHE A 1 328 ? -11.014 3.889 14.796 1.00 92.94 328 PHE A C 1
ATOM 2600 O O . PHE A 1 328 ? -11.287 4.789 14.008 1.00 92.94 328 PHE A O 1
ATOM 2607 N N . ASN A 1 329 ? -11.932 3.355 15.599 1.00 92.38 329 ASN A N 1
ATOM 2608 C CA . ASN A 1 329 ? -13.339 3.744 15.551 1.00 92.38 329 ASN A CA 1
ATOM 2609 C C . ASN A 1 329 ? -13.541 5.201 15.968 1.00 92.38 329 ASN A C 1
ATOM 2611 O O . ASN A 1 329 ? -14.296 5.911 15.310 1.00 92.38 329 ASN A O 1
ATOM 2615 N N . LYS A 1 330 ? -12.840 5.654 17.017 1.00 93.56 330 LYS A N 1
ATOM 2616 C CA . LYS A 1 330 ? -12.870 7.054 17.451 1.00 93.56 330 LYS A CA 1
ATOM 2617 C C . LYS A 1 330 ? -12.412 7.982 16.326 1.00 93.56 330 LYS A C 1
ATOM 2619 O O . LYS A 1 330 ? -13.135 8.900 15.966 1.00 93.56 330 LYS A O 1
ATOM 2624 N N . HIS A 1 331 ? -11.266 7.684 15.718 1.00 91.94 331 HIS A N 1
ATOM 2625 C CA . HIS A 1 331 ? -10.718 8.467 14.612 1.00 91.94 331 HIS A CA 1
ATOM 2626 C C . HIS A 1 331 ? -11.673 8.518 13.418 1.00 91.94 331 HIS A C 1
ATOM 2628 O O . HIS A 1 331 ? -11.976 9.578 12.886 1.00 91.94 331 HIS A O 1
ATOM 2634 N N . ARG A 1 332 ? -12.219 7.372 13.003 1.00 89.44 332 ARG A N 1
ATOM 2635 C CA . ARG A 1 332 ? -13.160 7.317 11.874 1.00 89.44 332 ARG A CA 1
ATOM 2636 C C . ARG A 1 332 ? -14.443 8.092 12.166 1.00 89.44 332 ARG A C 1
ATOM 2638 O O . ARG A 1 332 ? -14.963 8.716 11.253 1.00 89.44 332 ARG A O 1
ATOM 2645 N N . HIS A 1 333 ? -14.923 8.072 13.407 1.00 89.31 333 HIS A N 1
ATOM 2646 C CA . HIS A 1 333 ? -16.087 8.849 13.826 1.00 89.31 333 HIS A CA 1
ATOM 2647 C C . HIS A 1 333 ? -15.834 10.363 13.781 1.00 89.31 333 HIS A C 1
ATOM 2649 O O . HIS A 1 333 ? -16.716 11.111 13.381 1.00 89.31 333 HIS A O 1
ATOM 2655 N N . GLU A 1 334 ? -14.634 10.809 14.152 1.00 89.19 334 GLU A N 1
ATOM 2656 C CA . GLU A 1 334 ? -14.259 12.229 14.144 1.00 89.19 334 GLU A CA 1
ATOM 2657 C C . GLU A 1 334 ? -14.020 12.776 12.726 1.00 89.19 334 GLU A C 1
ATOM 2659 O O . GLU A 1 334 ? -14.273 13.950 12.465 1.00 89.19 334 GLU A O 1
ATOM 2664 N N . TYR A 1 335 ? -13.545 11.932 11.805 1.00 86.62 335 TYR A N 1
ATOM 2665 C CA . TYR A 1 335 ? -13.021 12.374 10.508 1.00 86.62 335 TYR A CA 1
ATOM 2666 C C . TYR A 1 335 ? -13.807 11.902 9.281 1.00 86.62 335 TYR A C 1
ATOM 2668 O O . TYR A 1 335 ? -13.467 12.277 8.159 1.00 86.62 335 TYR A O 1
ATOM 2676 N N . ILE A 1 336 ? -14.833 11.069 9.448 1.00 88.38 336 ILE A N 1
ATOM 2677 C CA . ILE A 1 336 ? -15.682 10.624 8.340 1.00 88.38 336 ILE A CA 1
ATOM 2678 C C . ILE A 1 336 ? -17.123 10.968 8.661 1.00 88.38 336 ILE A C 1
ATOM 2680 O O . ILE A 1 336 ? -17.734 10.361 9.541 1.00 88.38 336 ILE A O 1
ATOM 2684 N N . THR A 1 337 ? -17.684 11.883 7.877 1.00 89.00 337 THR A N 1
ATOM 2685 C CA . THR A 1 337 ? -19.115 12.151 7.902 1.00 89.00 337 THR A CA 1
ATOM 2686 C C . THR A 1 337 ? -19.798 11.109 7.020 1.00 89.00 337 THR A C 1
ATOM 2688 O O . THR A 1 337 ? -19.547 11.074 5.806 1.00 89.00 337 THR A O 1
ATOM 2691 N N . PRO A 1 338 ? -20.621 10.211 7.591 1.00 88.62 338 PRO A N 1
ATOM 2692 C CA . PRO A 1 338 ? -21.367 9.254 6.793 1.00 88.62 338 PRO A CA 1
ATOM 2693 C C . PRO A 1 338 ? -22.325 9.992 5.855 1.00 88.62 338 PRO A C 1
ATOM 2695 O O . PRO A 1 338 ? -22.819 11.072 6.167 1.00 88.62 338 PRO A O 1
ATOM 2698 N N . GLY A 1 339 ? -22.586 9.396 4.695 1.00 86.31 339 GLY A N 1
ATOM 2699 C CA . GLY A 1 339 ? -23.625 9.898 3.805 1.00 86.31 339 GLY A CA 1
ATOM 2700 C C . GLY A 1 339 ? -25.026 9.541 4.299 1.00 86.31 339 GLY A C 1
ATOM 2701 O O . GLY A 1 339 ? -25.208 8.876 5.320 1.00 86.31 339 GLY A O 1
ATOM 2702 N N . TRP A 1 340 ? -26.016 9.916 3.497 1.00 83.06 340 TRP A N 1
ATOM 2703 C CA . TRP A 1 340 ? -27.438 9.678 3.751 1.00 83.06 340 TRP A CA 1
ATOM 2704 C C . TRP A 1 340 ? -27.824 8.195 3.875 1.00 83.06 340 TRP A C 1
ATOM 2706 O O . TRP A 1 340 ? -28.834 7.862 4.488 1.00 83.06 340 TRP A O 1
ATOM 2716 N N . LEU A 1 341 ? -27.039 7.291 3.280 1.00 81.19 341 LEU A N 1
ATOM 2717 C CA . LEU A 1 341 ? -27.301 5.857 3.296 1.00 81.19 341 LEU A CA 1
ATOM 2718 C C . LEU A 1 341 ? -26.194 5.119 4.043 1.00 81.19 341 LEU A C 1
ATOM 2720 O O . LEU A 1 341 ? -25.048 5.082 3.590 1.00 81.19 341 LEU A O 1
ATOM 2724 N N . MET A 1 342 ? -26.566 4.451 5.133 1.00 82.12 342 MET A N 1
ATOM 2725 C CA . MET A 1 342 ? -25.711 3.487 5.812 1.00 82.12 342 MET A CA 1
ATOM 2726 C C . MET A 1 342 ? -26.273 2.080 5.643 1.00 82.12 342 MET A C 1
ATOM 2728 O O . MET A 1 342 ? -27.480 1.842 5.660 1.00 82.12 342 MET A O 1
ATOM 2732 N N . THR A 1 343 ? -25.378 1.118 5.460 1.00 78.00 343 THR A N 1
ATOM 2733 C CA . THR A 1 343 ? -25.752 -0.288 5.321 1.00 78.00 343 THR A CA 1
ATOM 2734 C C . THR A 1 343 ? -25.029 -1.104 6.372 1.00 78.00 343 THR A C 1
ATOM 2736 O O . THR A 1 343 ? -23.805 -1.030 6.483 1.00 78.00 343 THR A O 1
ATOM 2739 N N . VAL A 1 344 ? -25.782 -1.912 7.118 1.00 81.56 344 VAL A N 1
ATOM 2740 C CA . VAL A 1 344 ? -25.217 -2.890 8.047 1.00 81.56 344 VAL A CA 1
ATOM 2741 C C . VAL A 1 344 ? -25.440 -4.278 7.464 1.00 81.56 344 VAL A C 1
ATOM 2743 O O . VAL A 1 344 ? -26.572 -4.724 7.275 1.00 81.56 344 VAL A O 1
ATOM 2746 N N . ALA A 1 345 ? -24.344 -4.962 7.148 1.00 78.25 345 ALA A N 1
ATOM 2747 C CA . ALA A 1 345 ? -24.392 -6.329 6.655 1.00 78.25 345 ALA A CA 1
ATOM 2748 C C . ALA A 1 345 ? -24.444 -7.306 7.838 1.00 78.25 345 ALA A C 1
ATOM 2750 O O . ALA A 1 345 ? -23.485 -7.422 8.602 1.00 78.25 345 ALA A O 1
ATOM 2751 N N . PHE A 1 346 ? -25.549 -8.040 7.968 1.00 69.50 346 PHE A N 1
ATOM 2752 C CA . PHE A 1 346 ? -25.664 -9.138 8.922 1.00 69.50 346 PHE A CA 1
ATOM 2753 C C . PHE A 1 346 ? -25.308 -10.448 8.230 1.00 69.50 346 PHE A C 1
ATOM 2755 O O . PHE A 1 346 ? -25.950 -10.859 7.263 1.00 69.50 346 PHE A O 1
ATOM 2762 N N . ARG A 1 347 ? -24.280 -11.134 8.733 1.00 50.88 347 ARG A N 1
ATOM 2763 C CA . ARG A 1 347 ? -23.955 -12.478 8.262 1.00 50.88 347 ARG A CA 1
ATOM 2764 C C . ARG A 1 347 ? -24.852 -13.478 8.991 1.00 50.88 347 ARG A C 1
ATOM 2766 O O . ARG A 1 347 ? -24.515 -13.925 10.084 1.00 50.88 347 ARG A O 1
ATOM 2773 N N . HIS A 1 348 ? -25.998 -13.816 8.405 1.00 46.91 348 HIS A N 1
ATOM 2774 C CA . HIS A 1 348 ? -26.758 -14.987 8.842 1.00 46.91 348 HIS A CA 1
ATOM 2775 C C . HIS A 1 348 ? -26.010 -16.264 8.431 1.00 46.91 348 HIS A C 1
ATOM 2777 O O . HIS A 1 348 ? -25.443 -16.344 7.344 1.00 46.91 348 HIS A O 1
ATOM 2783 N N . SER A 1 349 ? -25.980 -17.269 9.310 1.00 52.84 349 SER A N 1
ATOM 2784 C CA . SER A 1 349 ? -25.342 -18.570 9.042 1.00 52.84 349 SER A CA 1
ATOM 2785 C C . SER A 1 349 ? -26.106 -19.438 8.031 1.00 52.84 349 SER A C 1
ATOM 2787 O O . SER A 1 349 ? -25.627 -20.505 7.658 1.00 52.84 349 SER A O 1
ATOM 2789 N N . SER A 1 350 ? -27.271 -18.986 7.564 1.00 55.00 350 SER A N 1
ATOM 2790 C CA . SER A 1 350 ? -28.039 -19.583 6.474 1.00 55.00 350 SER A C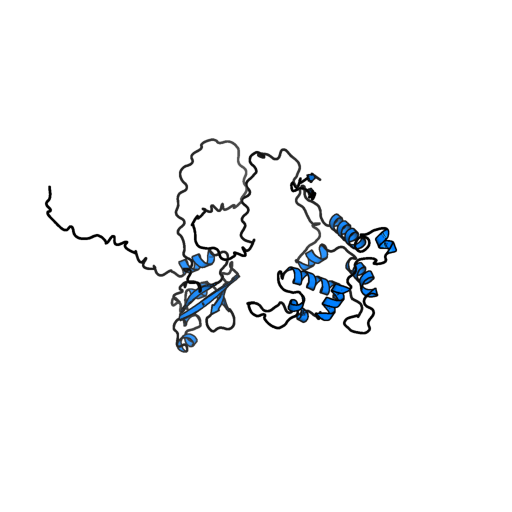A 1
ATOM 2791 C C . SER A 1 350 ? -28.047 -18.628 5.279 1.00 55.00 350 SER A C 1
ATOM 2793 O O . SER A 1 350 ? -27.998 -17.414 5.449 1.00 55.00 350 SER A O 1
ATOM 2795 N N . ALA A 1 351 ? -28.059 -19.182 4.067 1.00 48.31 351 ALA A N 1
ATOM 2796 C CA . ALA A 1 351 ? -27.701 -18.541 2.795 1.00 48.31 351 ALA A CA 1
ATOM 2797 C C . ALA A 1 351 ? -28.529 -17.310 2.344 1.00 48.31 351 ALA A C 1
ATOM 2799 O O . ALA A 1 351 ? -28.337 -16.840 1.227 1.00 48.31 351 ALA A O 1
ATOM 2800 N N . ASN A 1 352 ? -29.391 -16.745 3.192 1.00 42.72 352 ASN A N 1
ATOM 2801 C CA . ASN A 1 352 ? -30.162 -15.540 2.900 1.00 42.72 352 ASN A CA 1
ATOM 2802 C C . ASN A 1 352 ? -29.624 -14.366 3.726 1.00 42.72 352 ASN A C 1
ATOM 2804 O O . ASN A 1 352 ? -29.914 -14.221 4.913 1.00 42.72 352 ASN A O 1
ATOM 2808 N N . SER A 1 353 ? -28.808 -13.529 3.084 1.00 42.00 353 SER A N 1
ATOM 2809 C CA . SER A 1 353 ? -28.297 -12.296 3.688 1.00 42.00 353 SER A CA 1
ATOM 2810 C C . SER A 1 353 ? -29.390 -11.229 3.629 1.00 42.00 353 SER A C 1
ATOM 2812 O O . SER A 1 353 ? -29.652 -10.682 2.561 1.00 42.00 353 SER A O 1
ATOM 2814 N N . ASN A 1 354 ? -30.027 -10.922 4.759 1.00 43.34 354 ASN A N 1
ATOM 2815 C CA . ASN A 1 354 ? -30.898 -9.753 4.860 1.00 43.34 354 ASN A CA 1
ATOM 2816 C C . ASN A 1 354 ? -30.029 -8.504 5.052 1.00 43.34 354 ASN A C 1
ATOM 2818 O O . ASN A 1 354 ? -29.266 -8.409 6.016 1.00 43.34 354 ASN A O 1
ATOM 2822 N N . ILE A 1 355 ? -30.135 -7.554 4.124 1.00 49.28 355 ILE A N 1
ATOM 2823 C CA . ILE A 1 355 ? -29.498 -6.241 4.231 1.00 49.28 355 ILE A CA 1
ATOM 2824 C C . ILE A 1 355 ? -30.446 -5.330 5.012 1.00 49.28 355 ILE A C 1
ATOM 2826 O O . ILE A 1 355 ? -31.567 -5.080 4.575 1.00 49.28 355 ILE A O 1
ATOM 2830 N N . LEU A 1 356 ? -29.996 -4.836 6.163 1.00 49.22 356 LEU A N 1
ATOM 2831 C CA . LEU A 1 356 ? -30.711 -3.825 6.938 1.00 49.22 356 LEU A CA 1
ATOM 2832 C C . LEU A 1 356 ? -30.154 -2.456 6.536 1.00 49.22 356 LEU A C 1
ATOM 2834 O O . LEU A 1 356 ? -28.975 -2.157 6.753 1.00 49.22 356 LEU A O 1
ATOM 2838 N N . LEU A 1 357 ? -31.000 -1.656 5.890 1.00 47.91 357 LEU A N 1
ATOM 2839 C CA . LEU A 1 357 ? -30.698 -0.274 5.534 1.00 47.91 357 LEU A CA 1
ATOM 2840 C C . LEU A 1 357 ? -31.049 0.611 6.729 1.00 47.91 357 LEU A C 1
ATOM 2842 O O . LEU A 1 357 ? -32.184 0.580 7.202 1.00 47.91 357 LEU A O 1
ATOM 2846 N N . LEU A 1 358 ? -30.075 1.374 7.216 1.00 46.56 358 LEU A N 1
ATOM 2847 C CA . LEU A 1 358 ? -30.285 2.370 8.261 1.00 46.56 358 LEU A CA 1
ATOM 2848 C C . LEU A 1 358 ? -30.229 3.752 7.601 1.00 46.56 358 LEU A C 1
ATOM 2850 O O . LEU A 1 358 ? -29.247 4.074 6.927 1.00 46.56 358 LEU A O 1
ATOM 2854 N N . SER A 1 359 ? -31.288 4.544 7.758 1.00 42.31 359 SER A N 1
ATOM 2855 C CA . SER A 1 359 ? -31.246 5.987 7.501 1.00 42.31 359 SER A CA 1
ATOM 2856 C C . SER A 1 359 ? -30.639 6.676 8.723 1.00 42.31 359 SER A C 1
ATOM 2858 O O . SER A 1 359 ? -30.965 6.293 9.849 1.00 42.31 359 SER A O 1
ATOM 2860 N N . ASN A 1 360 ? -29.725 7.619 8.487 1.00 50.50 360 ASN A N 1
ATOM 2861 C CA . ASN A 1 360 ? -29.150 8.460 9.543 1.00 50.50 360 ASN A CA 1
ATOM 2862 C C . ASN A 1 360 ? -30.163 9.454 10.100 1.00 50.50 360 ASN A C 1
ATOM 2864 O O . ASN A 1 360 ? -31.032 9.885 9.311 1.00 50.50 360 ASN A O 1
#

Sequence (360 aa):
MARASLFVCPQMKLCRAHARIAHCCPQTFEDISAILLSQPTIKDIRIRIKAAFFGKEWAATQEQDTFVGVLVNWKSKKDRIVMVKWEGWNRARQCVLASLEEDGDGDPLELELLPFDDGRPPPTLVEAGGDPEAGVLENSDDFAAADGDNDEEAENMVEMTTANVVKPLNITYISSLKWKKEAPEGVHRDARVEPRDKPSLPTELQLKDIVSLFFYLLPDGWIDLQLKHTNPKLQGHDKINSKLTKGEVIQFWGYVLALSLHTGESIDRMWSDTPQPGTILPPPNLGRHGMCYNRFKKLRSVLSFGPSDEQTLRKDPWAFVRDLVTLFNKHRHEYITPGWLMTVAFRHSSANSNILLLSN

Radius of gyration: 32.98 Å; chains: 1; bounding box: 71×89×103 Å

Organism: Prymnesium parvum (NCBI:txid97485)

InterPro domains:
  IPR029526 PiggyBac transposable element-derived protein [PF13843] (211-344)

Secondary structure (DSSP, 8-state):
-------PPP--------------PPPPHHHHHHHHHH-S---SEEEEEEGGGG-HHHHTT-S-SEEEEEEEEEEETTTTEEEEEETT-SS-EEEEGGGGTB-TTS-B---EEEPPTTSPPPP-PPP----------------------------------------------GGG--------TT--S----S--PPPB--TT----SHHHHHHHTSPTTHHHHHHHHHGGG---SSTTTSPPPHHHHHHHHHHHHHHHT-TTS-GGGGG--SPPTT-SS----GGGGS--HHHHHHHHHH--SS---HHHHHH-TTHHHHHHHHHHHHHHHHH-B--SEEEEE---SSS---EEEEE-

pLDDT: mean 74.87, std 23.78, range [24.89, 97.31]